Protein 2OOK (pdb70)

Organism: Shewanella frigidimarina (strain NCIMB 400) (NCBI:txid318167)

Foldseek 3Di:
DFDFAKDWAWDDDPNDIEIEMEGAEEDELVRCVPHVVCQVVQLPDDDPAYEYEYHDQHPQYYDVPHCQQQAAHAHNPRDFHAEYEAEYAPDDHPCNVRNPNNGGYVYYYYYPDPVVSVVVRPD/DDFAKDWDWDDDPHDIEIEMEGAEEAEQVRVVVHVVLQVVQAPPPPPAYAYEYEDAHPPYYDPVHCLQVAAHAHVHFYAEYEYEYDDDCVPPVVSNQVNGDYVYYYYDPDPVVSVVVRVD

B-factor: mean 38.65, std 7.27, range [22.22, 71.08]

Radius of gyration: 17.23 Å; Cα contacts (8 Å, |Δi|>4): 570; chains: 2; bounding box: 47×40×41 Å

CATH classification: 3.40.50.10600

Structure (mmCIF, N/CA/C/O backbone):
data_2OOK
#
_entry.id   2OOK
#
_cell.length_a   80.579
_cell.length_b   40.412
_cell.length_c   78.050
_cell.angle_alpha   90.000
_cell.angle_beta   92.230
_cell.angle_gamma   90.000
#
_symmetry.space_group_name_H-M   'C 1 2 1'
#
loop_
_entity.id
_entity.type
_entity.pdbx_description
1 polymer 'Hypothetical protein'
2 non-polymer 1,2-ETHANEDIOL
3 water water
#
loop_
_atom_site.group_PDB
_atom_site.id
_atom_site.type_symbol
_atom_site.label_atom_id
_atom_site.label_alt_id
_atom_site.label_comp_id
_atom_site.label_asym_id
_atom_site.label_entity_id
_atom_site.label_seq_id
_atom_site.pdbx_PDB_ins_code
_atom_site.Cartn_x
_atom_site.Cartn_y
_atom_site.Cartn_z
_atom_site.occupancy
_atom_site.B_iso_or_equiv
_atom_site.auth_seq_id
_atom_site.auth_comp_id
_atom_site.auth_asym_id
_atom_site.auth_atom_id
_atom_site.pdbx_PDB_model_num
ATOM 1 N N . ASP A 1 3 ? 24.453 19.973 40.634 1.00 55.97 2 ASP A N 1
ATOM 2 C CA . ASP A 1 3 ? 25.583 20.931 40.865 1.00 55.04 2 ASP A CA 1
ATOM 3 C C . ASP A 1 3 ? 26.174 21.378 39.536 1.00 53.38 2 ASP A C 1
ATOM 4 O O . ASP A 1 3 ? 26.214 22.571 39.244 1.00 54.98 2 ASP A O 1
ATOM 17 N N . LYS A 1 5 ? 25.063 19.928 36.624 1.00 43.87 4 LYS A N 1
ATOM 18 C CA . LYS A 1 5 ? 24.063 19.626 35.608 1.00 42.14 4 LYS A CA 1
ATOM 19 C C . LYS A 1 5 ? 23.760 20.863 34.768 1.00 38.92 4 LYS A C 1
ATOM 20 O O . LYS A 1 5 ? 23.524 21.950 35.309 1.00 37.03 4 LYS A O 1
ATOM 26 N N . LYS A 1 6 ? 23.769 20.694 33.451 1.00 39.19 5 LYS A N 1
ATOM 27 C CA . LYS A 1 6 ? 23.460 21.789 32.532 1.00 37.79 5 LYS A CA 1
ATOM 28 C C . LYS A 1 6 ? 21.988 21.792 32.151 1.00 34.72 5 LYS A C 1
ATOM 29 O O . LYS A 1 6 ? 21.365 20.742 31.999 1.00 33.02 5 LYS A O 1
ATOM 35 N N . HIS A 1 7 ? 21.450 22.987 31.948 1.00 33.56 6 HIS A N 1
ATOM 36 C CA . HIS A 1 7 ? 20.079 23.164 31.504 1.00 32.47 6 HIS A CA 1
ATOM 37 C C . HIS A 1 7 ? 20.024 24.181 30.369 1.00 33.59 6 HIS A C 1
ATOM 38 O O . HIS A 1 7 ? 20.580 25.259 30.487 1.00 30.31 6 HIS A O 1
ATOM 45 N N . GLY A 1 8 ? 19.355 23.876 29.264 1.00 31.77 7 GLY A N 1
ATOM 46 C CA . GLY A 1 8 ? 19.157 24.900 28.269 1.00 31.10 7 GLY A CA 1
ATOM 47 C C . GLY A 1 8 ? 19.104 24.332 26.874 1.00 29.78 7 GLY A C 1
ATOM 48 O O . GLY A 1 8 ? 18.699 23.177 26.665 1.00 31.37 7 GLY A O 1
ATOM 49 N N . LEU A 1 9 ? 19.449 25.155 25.900 1.00 30.59 8 LEU A N 1
ATOM 50 C CA . LEU A 1 9 ? 19.388 24.711 24.495 1.00 31.08 8 LEU A CA 1
ATOM 51 C C . LEU A 1 9 ? 20.429 25.403 23.648 1.00 32.91 8 LEU A C 1
ATOM 52 O O . LEU A 1 9 ? 20.904 26.471 24.012 1.00 33.37 8 LEU A O 1
ATOM 57 N N . SER A 1 10 ? 20.765 24.768 22.531 1.00 33.98 9 SER A N 1
ATOM 58 C CA A SER A 1 10 ? 21.671 25.370 21.553 0.50 34.17 9 SER A CA 1
ATOM 59 C CA B SER A 1 10 ? 21.705 25.317 21.546 0.50 32.75 9 SER A CA 1
ATOM 60 C C . SER A 1 10 ? 21.106 25.124 20.171 1.00 33.99 9 SER A C 1
ATOM 61 O O . SER A 1 10 ? 20.381 24.168 19.941 1.00 34.56 9 SER A O 1
ATOM 66 N N . ILE A 1 11 ? 21.385 26.052 19.268 1.00 31.27 10 ILE A N 1
ATOM 67 C CA . ILE A 1 11 ? 20.876 25.936 17.926 1.00 32.48 10 ILE A CA 1
ATOM 68 C C . ILE A 1 11 ? 22.054 26.142 17.028 1.00 33.75 10 ILE A C 1
ATOM 69 O O . ILE A 1 11 ? 22.909 26.968 17.326 1.00 29.39 10 ILE A O 1
ATOM 74 N N . GLY A 1 12 ? 22.100 25.382 15.943 1.00 33.18 11 GLY A N 1
ATOM 75 C CA . GLY A 1 12 ? 23.181 25.505 15.002 1.00 34.34 11 GLY A CA 1
ATOM 76 C C . GLY A 1 12 ? 22.877 25.067 13.582 1.00 33.34 11 GLY A C 1
ATOM 77 O O . GLY A 1 12 ? 21.738 24.739 13.221 1.00 32.35 11 GLY A O 1
ATOM 78 N N . ILE A 1 13 ? 23.917 25.095 12.777 1.00 30.17 12 ILE A N 1
ATOM 79 C CA . ILE A 1 13 ? 23.860 24.530 11.443 1.00 33.65 12 ILE A CA 1
ATOM 80 C C . ILE A 1 13 ? 24.998 23.520 11.309 1.00 33.04 12 ILE A C 1
ATOM 81 O O . ILE A 1 13 ? 26.115 23.824 11.680 1.00 31.33 12 ILE A O 1
ATOM 86 N N . ASN A 1 14 ? 24.689 22.314 10.826 1.00 33.48 13 ASN A N 1
ATOM 87 C CA . ASN A 1 14 ? 25.709 21.312 10.466 1.00 33.56 13 ASN A CA 1
ATOM 88 C C . ASN A 1 14 ? 25.558 20.920 8.997 1.00 35.18 13 ASN A C 1
ATOM 89 O O . ASN A 1 14 ? 24.449 20.884 8.441 1.00 34.62 13 ASN A O 1
ATOM 94 N N . ARG A 1 15 ? 26.684 20.629 8.374 1.00 35.21 14 ARG A N 1
ATOM 95 C CA . ARG A 1 15 ? 26.734 20.084 7.031 1.00 33.81 14 ARG A CA 1
ATOM 96 C C . ARG A 1 15 ? 27.120 18.637 7.133 1.00 36.64 14 ARG A C 1
ATOM 97 O O . ARG A 1 15 ? 28.089 18.295 7.807 1.00 33.74 14 ARG A O 1
ATOM 105 N N . ILE A 1 16 ? 26.371 17.795 6.430 1.00 39.27 15 ILE A N 1
ATOM 106 C CA . ILE A 1 16 ? 26.635 16.370 6.368 1.00 41.74 15 ILE A CA 1
ATOM 107 C C . ILE A 1 16 ? 26.471 15.955 4.904 1.00 44.03 15 ILE A C 1
ATOM 108 O O . ILE A 1 16 ? 25.462 16.250 4.261 1.00 41.57 15 ILE A O 1
ATOM 113 N N . GLU A 1 17 ? 27.495 15.303 4.375 1.00 45.03 16 GLU A N 1
ATOM 114 C CA . GLU A 1 17 ? 27.487 14.849 2.993 1.00 47.07 16 GLU A CA 1
ATOM 115 C C . GLU A 1 17 ? 26.962 15.975 2.083 1.00 45.27 16 GLU A C 1
ATOM 116 O O . GLU A 1 17 ? 25.964 15.794 1.387 1.00 45.23 16 GLU A O 1
ATOM 122 N N . SER A 1 18 ? 27.595 17.145 2.159 1.00 42.52 17 SER A N 1
ATOM 123 C CA . SER A 1 18 ? 27.281 18.314 1.312 1.00 42.39 17 SER A CA 1
ATOM 124 C C . SER A 1 18 ? 25.928 19.018 1.537 1.00 41.04 17 SER A C 1
ATOM 125 O O . SER A 1 18 ? 25.613 19.980 0.849 1.00 41.44 17 SER A O 1
ATOM 128 N N . VAL A 1 19 ? 25.150 18.572 2.516 1.00 34.98 18 VAL A N 1
ATOM 129 C CA . VAL A 1 19 ? 23.834 19.162 2.776 1.00 34.29 18 VAL A CA 1
ATOM 130 C C . VAL A 1 19 ? 23.783 19.821 4.163 1.00 32.73 18 VAL A C 1
ATOM 131 O O . VAL A 1 19 ? 24.208 19.214 5.129 1.00 33.52 18 VAL A O 1
ATOM 135 N N . PHE A 1 20 ? 23.278 21.059 4.232 1.00 31.96 19 PHE A N 1
ATOM 136 C CA . PHE A 1 20 ? 23.150 21.803 5.483 1.00 32.81 19 PHE A CA 1
ATOM 137 C C . PHE A 1 20 ? 21.813 21.530 6.162 1.00 33.29 19 PHE A C 1
ATOM 138 O O . PHE A 1 20 ? 20.742 21.491 5.514 1.00 33.61 19 PHE A O 1
ATOM 146 N N . PHE A 1 21 ? 21.870 21.334 7.478 1.00 34.91 20 PHE A N 1
ATOM 147 C CA A PHE A 1 21 ? 20.644 21.233 8.255 0.50 34.04 20 PHE A CA 1
ATOM 148 C CA B PHE A 1 21 ? 20.704 21.093 8.335 0.50 33.48 20 PHE A CA 1
ATOM 149 C C . PHE A 1 21 ? 20.785 21.985 9.554 1.00 34.91 20 PHE A C 1
ATOM 150 O O . PHE A 1 21 ? 21.893 22.231 10.033 1.00 30.05 20 PHE A O 1
ATOM 165 N N . VAL A 1 22 ? 19.637 22.429 10.062 1.00 33.70 21 VAL A N 1
ATOM 166 C CA . VAL A 1 22 ? 19.581 23.131 11.315 1.00 32.44 21 VAL A CA 1
ATOM 167 C C . VAL A 1 22 ? 19.670 22.072 12.397 1.00 30.68 21 VAL A C 1
ATOM 168 O O . VAL A 1 22 ? 19.138 20.927 12.252 1.00 32.00 21 VAL A O 1
ATOM 172 N N . THR A 1 23 ? 20.349 22.396 13.488 1.00 31.70 22 THR A N 1
ATOM 173 C CA A THR A 1 23 ? 20.431 21.463 14.619 0.50 34.28 22 THR A CA 1
ATOM 174 C CA B THR A 1 23 ? 20.458 21.470 14.603 0.50 35.75 22 THR A CA 1
ATOM 175 C C . THR A 1 23 ? 19.968 22.143 15.886 1.00 35.22 22 THR A C 1
ATOM 176 O O . THR A 1 23 ? 20.167 23.351 16.066 1.00 36.97 22 THR A O 1
ATOM 183 N N . LEU A 1 24 ? 19.318 21.362 16.756 1.00 34.46 23 LEU A N 1
ATOM 184 C CA . LEU A 1 24 ? 18.864 21.883 18.027 1.00 34.39 23 LEU A CA 1
ATOM 185 C C . LEU A 1 24 ? 19.113 20.807 19.068 1.00 34.80 23 LEU A C 1
ATOM 186 O O . LEU A 1 24 ? 18.882 19.615 18.813 1.00 37.76 23 LEU A O 1
ATOM 191 N N . LYS A 1 25 ? 19.665 21.227 20.204 1.00 37.33 24 LYS A N 1
ATOM 192 C CA . LYS A 1 25 ? 19.910 20.362 21.336 1.00 36.41 24 LYS A CA 1
ATOM 193 C C . LYS A 1 25 ? 19.299 21.016 22.561 1.00 35.78 24 LYS A C 1
ATOM 194 O O . LYS A 1 25 ? 19.584 22.161 22.861 1.00 36.48 24 LYS A O 1
ATOM 200 N N . ALA A 1 26 ? 18.455 20.272 23.252 1.00 31.93 25 ALA A N 1
ATOM 201 C CA . ALA A 1 26 ? 17.761 20.711 24.460 1.00 34.25 25 ALA A CA 1
ATOM 202 C C . ALA A 1 26 ? 18.252 19.837 25.602 1.00 34.85 25 ALA A C 1
ATOM 203 O O . ALA A 1 26 ? 18.354 18.646 25.423 1.00 34.06 25 ALA A O 1
ATOM 205 N N . ILE A 1 27 ? 18.522 20.418 26.771 1.00 32.43 26 ILE A N 1
ATOM 206 C CA A ILE A 1 27 ? 19.046 19.652 27.890 0.50 33.01 26 ILE A CA 1
ATOM 207 C CA B ILE A 1 27 ? 19.099 19.685 27.887 0.50 31.67 26 ILE A CA 1
ATOM 208 C C . ILE A 1 27 ? 18.513 20.135 29.228 1.00 31.33 26 ILE A C 1
ATOM 209 O O . ILE A 1 27 ? 18.221 21.313 29.414 1.00 34.94 26 ILE A O 1
ATOM 218 N N . GLY A 1 28 ? 18.344 19.186 30.141 1.00 34.59 27 GLY A N 1
ATOM 219 C CA . GLY A 1 28 ? 17.910 19.450 31.513 1.00 33.36 27 GLY A CA 1
ATOM 220 C C . GLY A 1 28 ? 16.434 19.704 31.739 1.00 34.11 27 GLY A C 1
ATOM 221 O O . GLY A 1 28 ? 15.573 19.215 31.014 1.00 35.84 27 GLY A O 1
ATOM 222 N N . THR A 1 29 ? 16.168 20.482 32.769 1.00 35.58 28 THR A N 1
ATOM 223 C CA . THR A 1 29 ? 14.832 20.826 33.198 1.00 35.41 28 THR A CA 1
ATOM 224 C C . THR A 1 29 ? 14.640 22.326 33.039 1.00 35.37 28 THR A C 1
ATOM 225 O O . THR A 1 29 ? 15.220 23.124 33.768 1.00 37.34 28 THR A O 1
ATOM 229 N N . LEU A 1 30 ? 13.820 22.694 32.068 1.00 35.65 29 LEU A N 1
ATOM 230 C CA . LEU A 1 30 ? 13.642 24.076 31.668 1.00 34.10 29 LEU A CA 1
ATOM 231 C C . LEU A 1 30 ? 12.575 24.824 32.479 1.00 35.95 29 LEU A C 1
ATOM 232 O O . LEU A 1 30 ? 11.480 24.322 32.713 1.00 38.05 29 LEU A O 1
ATOM 237 N N . THR A 1 31 ? 12.920 26.032 32.895 1.00 35.15 30 THR A N 1
ATOM 238 C CA . THR A 1 31 ? 12.071 26.875 33.739 1.00 34.11 30 THR A CA 1
ATOM 239 C C . THR A 1 31 ? 11.506 28.065 32.953 1.00 34.78 30 THR A C 1
ATOM 240 O O . THR A 1 31 ? 11.822 28.252 31.757 1.00 33.63 30 THR A O 1
ATOM 244 N N . HIS A 1 32 ? 10.694 28.880 33.629 1.00 32.77 31 HIS A N 1
ATOM 245 C CA . HIS A 1 32 ? 10.128 30.065 33.001 1.00 33.62 31 HIS A CA 1
ATOM 246 C C . HIS A 1 32 ? 11.199 31.086 32.722 1.00 33.15 31 HIS A C 1
ATOM 247 O O . HIS A 1 32 ? 11.196 31.722 31.674 1.00 36.46 31 HIS A O 1
ATOM 254 N N . GLU A 1 33 ? 12.101 31.257 33.680 1.00 31.54 32 GLU A N 1
ATOM 255 C CA . GLU A 1 33 ? 13.223 32.147 33.515 1.00 33.67 32 GLU A CA 1
ATOM 256 C C . GLU A 1 33 ? 14.026 31.665 32.314 1.00 30.30 32 GLU A C 1
ATOM 257 O O . GLU A 1 33 ? 14.448 32.477 31.482 1.00 30.87 32 GLU A O 1
ATOM 263 N N . ASP A 1 34 ? 14.239 30.355 32.213 1.00 32.03 33 ASP A N 1
ATOM 264 C CA . ASP A 1 34 ? 14.993 29.837 31.076 1.00 31.78 33 ASP A CA 1
ATOM 265 C C . ASP A 1 34 ? 14.358 30.226 29.743 1.00 33.69 33 ASP A C 1
ATOM 266 O O . ASP A 1 34 ? 15.048 30.482 28.765 1.00 32.02 33 ASP A O 1
ATOM 271 N N . TYR A 1 35 ? 13.034 30.202 29.680 1.00 33.99 34 TYR A N 1
ATOM 272 C CA . TYR A 1 35 ? 12.324 30.563 28.458 1.00 31.72 34 TYR A CA 1
ATOM 273 C C . TYR A 1 35 ? 12.583 32.022 28.136 1.00 32.39 34 TYR A C 1
ATOM 274 O O . TYR A 1 35 ? 12.807 32.368 26.999 1.00 32.09 34 TYR A O 1
ATOM 283 N N . LEU A 1 36 ? 12.536 32.885 29.146 1.00 32.85 35 LEU A N 1
ATOM 284 C CA . LEU A 1 36 ? 12.716 34.318 28.898 1.00 31.63 35 LEU A CA 1
ATOM 285 C C . LEU A 1 36 ? 14.106 34.649 28.391 1.00 32.58 35 LEU A C 1
ATOM 286 O O . LEU A 1 36 ? 14.251 35.487 27.509 1.00 37.31 35 LEU A O 1
ATOM 291 N N . VAL A 1 37 ? 15.103 33.996 28.974 1.00 33.07 36 VAL A N 1
ATOM 292 C CA . VAL A 1 37 ? 16.511 34.180 28.635 1.00 35.17 36 VAL A CA 1
ATOM 293 C C . VAL A 1 37 ? 16.990 33.489 27.358 1.00 35.53 36 VAL A C 1
ATOM 294 O O . VAL A 1 37 ? 17.795 34.063 26.628 1.00 39.82 36 VAL A O 1
ATOM 298 N N . ILE A 1 38 ? 16.509 32.278 27.095 1.00 34.43 37 ILE A N 1
ATOM 299 C CA . ILE A 1 38 ? 17.032 31.435 25.991 1.00 33.34 37 ILE A CA 1
ATOM 300 C C . ILE A 1 38 ? 16.285 31.586 24.658 1.00 32.47 37 ILE A C 1
ATOM 301 O O . ILE A 1 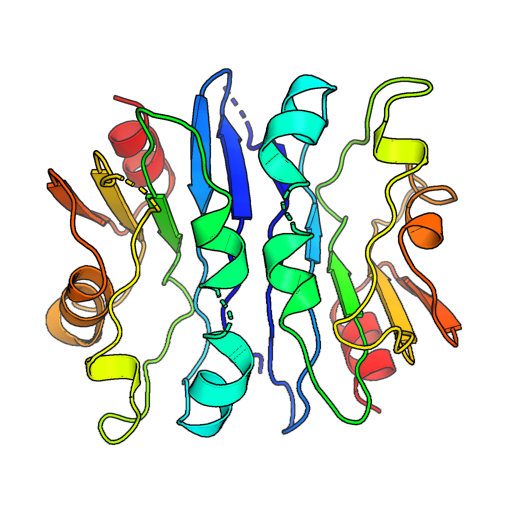38 ? 16.917 31.585 23.588 1.00 34.47 37 ILE A O 1
ATOM 306 N N . THR A 1 39 ? 14.961 31.774 24.692 1.00 30.91 38 THR A N 1
ATOM 307 C CA . THR A 1 39 ? 14.205 31.744 23.427 1.00 30.82 38 THR A CA 1
ATOM 308 C C . THR A 1 39 ? 14.427 32.926 22.488 1.00 29.54 38 THR A C 1
ATOM 309 O O . THR A 1 39 ? 14.299 32.757 21.276 1.00 32.08 38 THR A O 1
ATOM 313 N N . PRO A 1 40 ? 14.698 34.120 23.020 1.00 29.32 39 PRO A N 1
ATOM 314 C CA . PRO A 1 40 ? 15.013 35.224 22.105 1.00 30.69 39 PRO A CA 1
ATOM 315 C C . PRO A 1 40 ? 16.250 34.931 21.248 1.00 34.33 39 PRO A C 1
ATOM 316 O O . PRO A 1 40 ? 16.329 35.331 20.068 1.00 29.62 39 PRO A O 1
ATOM 328 N N . LEU A 1 42 ? 17.325 31.771 20.410 1.00 31.91 41 LEU A N 1
ATOM 329 C CA . LEU A 1 42 ? 16.933 30.798 19.421 1.00 34.49 41 LEU A CA 1
ATOM 330 C C . LEU A 1 42 ? 16.197 31.434 18.237 1.00 33.79 41 LEU A C 1
ATOM 331 O O . LEU A 1 42 ? 16.449 31.076 17.097 1.00 35.16 41 LEU A O 1
ATOM 336 N N . GLU A 1 43 ? 15.256 32.321 18.531 1.00 31.06 42 GLU A N 1
ATOM 337 C CA . GLU A 1 43 ? 14.492 33.062 17.526 1.00 36.78 42 GLU A CA 1
ATOM 338 C C . GLU A 1 43 ? 15.399 33.931 16.649 1.00 33.42 42 GLU A C 1
ATOM 339 O O . GLU A 1 43 ? 15.219 34.017 15.416 1.00 33.27 42 GLU A O 1
ATOM 345 N N . GLY A 1 44 ? 16.359 34.589 17.289 1.00 33.91 43 GLY A N 1
ATOM 346 C CA . GLY A 1 44 ? 17.300 35.467 16.594 1.00 32.87 43 GLY A CA 1
ATOM 347 C C . GLY A 1 44 ? 18.188 34.744 15.603 1.00 32.67 43 GLY A C 1
ATOM 348 O O . GLY A 1 44 ? 18.535 35.281 14.550 1.00 31.28 43 GLY A O 1
ATOM 349 N N . ALA A 1 45 ? 18.569 33.535 15.980 1.00 28.54 44 ALA A N 1
ATOM 350 C CA . ALA A 1 45 ? 19.356 32.613 15.164 1.00 31.59 44 ALA A CA 1
ATOM 351 C C . ALA A 1 45 ? 18.505 32.094 14.030 1.00 32.82 44 ALA A C 1
ATOM 352 O O . ALA A 1 45 ? 18.883 32.192 12.887 1.00 30.47 44 ALA A O 1
ATOM 354 N N . LEU A 1 46 ? 17.341 31.534 14.345 1.00 33.08 45 LEU A N 1
ATOM 355 C CA . LEU A 1 46 ? 16.565 30.848 13.304 1.00 35.85 45 LEU A CA 1
ATOM 356 C C . LEU A 1 46 ? 16.089 31.811 12.228 1.00 33.45 45 LEU A C 1
ATOM 357 O O . LEU A 1 46 ? 16.021 31.450 11.058 1.00 33.15 45 LEU A O 1
ATOM 362 N N . SER A 1 47 ? 15.850 33.058 12.601 1.00 35.83 46 SER A N 1
ATOM 363 C CA . SER A 1 47 ? 15.370 34.032 11.665 1.00 35.35 46 SER A CA 1
ATOM 364 C C . SER A 1 47 ? 16.431 34.386 10.615 1.00 34.85 46 SER A C 1
ATOM 365 O O . SER A 1 47 ? 16.126 35.084 9.648 1.00 29.61 46 SER A O 1
ATOM 368 N N . GLN A 1 48 ? 17.668 33.907 10.800 1.00 31.64 47 GLN A N 1
ATOM 369 C CA . GLN A 1 48 ? 18.747 34.224 9.863 1.00 31.08 47 GLN A CA 1
ATOM 370 C C . GLN A 1 48 ? 19.121 33.054 8.968 1.00 29.76 47 GLN A C 1
ATOM 371 O O . GLN A 1 48 ? 20.075 33.154 8.193 1.00 32.43 47 GLN A O 1
ATOM 377 N N . VAL A 1 49 ? 18.370 31.949 9.070 1.00 29.58 48 VAL A N 1
ATOM 378 C CA . VAL A 1 49 ? 18.571 30.796 8.212 1.00 32.30 48 VAL A CA 1
ATOM 379 C C . VAL A 1 49 ? 17.791 30.925 6.909 1.00 34.44 48 VAL A C 1
ATOM 380 O O . VAL A 1 49 ? 16.564 30.982 6.911 1.00 33.61 48 VAL A O 1
ATOM 384 N N . ASP A 1 50 ? 18.511 30.981 5.793 1.00 35.19 49 ASP A N 1
ATOM 385 C CA . ASP A 1 50 ? 17.903 31.204 4.506 1.00 32.62 49 ASP A CA 1
ATOM 386 C C . ASP A 1 50 ? 18.424 30.224 3.444 1.00 32.56 49 ASP A C 1
ATOM 387 O O . ASP A 1 50 ? 19.286 30.565 2.658 1.00 31.31 49 ASP A O 1
ATOM 392 N N . GLN A 1 51 ? 17.898 28.998 3.462 1.00 31.62 50 GLN A N 1
ATOM 393 C CA . GLN A 1 51 ? 18.266 27.938 2.539 1.00 34.17 50 GLN A CA 1
ATOM 394 C C . GLN A 1 51 ? 17.096 27.578 1.613 1.00 34.57 50 GLN A C 1
ATOM 395 O O . GLN A 1 51 ? 15.939 27.740 1.993 1.00 38.45 50 GLN A O 1
ATOM 401 N N . PRO A 1 52 ? 17.387 27.055 0.409 1.00 34.36 51 PRO A N 1
ATOM 402 C CA . PRO A 1 52 ? 16.347 26.663 -0.541 1.00 34.55 51 PRO A CA 1
ATOM 403 C C . PRO A 1 52 ? 15.369 25.700 0.087 1.00 37.23 51 PRO A C 1
ATOM 404 O O . PRO A 1 52 ? 14.173 25.894 0.002 1.00 38.53 51 PRO A O 1
ATOM 408 N N . LYS A 1 53 ? 15.901 24.643 0.684 1.00 36.72 52 LYS A N 1
ATOM 409 C CA . LYS A 1 53 ? 15.112 23.699 1.446 1.00 39.28 52 LYS A CA 1
ATOM 410 C C . LYS A 1 53 ? 15.943 23.411 2.659 1.00 37.17 52 LYS A C 1
ATOM 411 O O . LYS A 1 53 ? 17.187 23.374 2.571 1.00 36.02 52 LYS A O 1
ATOM 414 N N . VAL A 1 54 ? 15.291 23.272 3.807 1.00 35.82 53 VAL A N 1
ATOM 415 C CA . VAL A 1 54 ? 16.027 22.974 4.994 1.00 35.63 53 VAL A CA 1
ATOM 416 C C . VAL A 1 54 ? 15.200 22.135 5.974 1.00 35.60 53 VAL A C 1
ATOM 417 O O . VAL A 1 54 ? 13.973 22.261 6.052 1.00 34.13 53 VAL A O 1
ATOM 421 N N . SER A 1 55 ? 15.922 21.251 6.662 1.00 34.67 54 SER A N 1
ATOM 422 C CA . SER A 1 55 ? 15.415 20.342 7.636 1.00 32.94 54 SER A CA 1
ATOM 423 C C . SER A 1 55 ? 16.154 20.530 8.961 1.00 33.39 54 SER A C 1
ATOM 424 O O . SER A 1 55 ? 17.163 21.226 9.024 1.00 33.27 54 SER A O 1
ATOM 427 N N . LEU A 1 56 ? 15.609 19.929 10.020 1.00 32.38 55 LEU A N 1
ATOM 428 C CA . LEU A 1 56 ? 16.098 20.105 11.381 1.00 32.01 55 LEU A CA 1
ATOM 429 C C . LEU A 1 56 ? 16.274 18.788 12.122 1.00 31.76 55 LEU A C 1
ATOM 430 O O . LEU A 1 56 ? 15.398 17.909 12.079 1.00 33.09 55 LEU A O 1
ATOM 435 N N . PHE A 1 57 ? 17.416 18.685 12.820 1.00 30.54 56 PHE A N 1
ATOM 436 C CA . PHE A 1 57 ? 17.741 17.579 13.731 1.00 30.47 56 PHE A CA 1
ATOM 437 C C . PHE A 1 57 ? 17.605 18.075 15.160 1.00 31.64 56 PHE A C 1
ATOM 438 O O . PHE A 1 57 ? 18.316 19.001 15.586 1.00 35.73 56 PHE A O 1
ATOM 446 N N . LEU A 1 58 ? 16.676 17.484 15.922 1.00 34.09 57 LEU A N 1
ATOM 447 C CA . LEU A 1 58 ? 16.458 17.895 17.305 1.00 34.76 57 LEU A CA 1
ATOM 448 C C . LEU A 1 58 ? 16.967 16.824 18.238 1.00 34.55 57 LEU A C 1
ATOM 449 O O . LEU A 1 58 ? 16.381 15.774 18.311 1.00 30.64 57 LEU A O 1
ATOM 454 N N . ASP A 1 59 ? 18.064 17.094 18.933 1.00 35.20 58 ASP A N 1
ATOM 455 C CA . ASP A 1 59 ? 18.609 16.184 19.926 1.00 36.59 58 ASP A CA 1
ATOM 456 C C . ASP A 1 59 ? 18.021 16.489 21.316 1.00 35.26 58 ASP A C 1
ATOM 457 O O . ASP A 1 59 ? 18.442 17.423 21.981 1.00 34.16 58 ASP A O 1
ATOM 462 N N . ALA A 1 60 ? 17.041 15.697 21.737 1.00 32.66 59 ALA A N 1
ATOM 463 C CA . ALA A 1 60 ? 16.403 15.848 23.045 1.00 33.09 59 ALA A CA 1
ATOM 464 C C . ALA A 1 60 ? 16.754 14.672 23.966 1.00 33.38 59 ALA A C 1
ATOM 465 O O . ALA A 1 60 ? 16.081 14.421 25.000 1.00 35.23 59 ALA A O 1
ATOM 467 N N . THR A 1 61 ? 17.799 13.911 23.618 1.00 32.95 60 THR A N 1
ATOM 468 C CA . THR A 1 61 ? 18.208 12.810 24.491 1.00 32.87 60 THR A CA 1
ATOM 469 C C . THR A 1 61 ? 18.457 13.206 25.973 1.00 33.14 60 THR A C 1
ATOM 470 O O . THR A 1 61 ? 18.244 12.400 26.911 1.00 34.77 60 THR A O 1
ATOM 474 N N . GLU A 1 62 ? 18.917 14.435 26.175 1.00 31.66 61 GLU A N 1
ATOM 475 C CA . GLU A 1 62 ? 19.272 14.888 27.504 1.00 33.81 61 GLU A CA 1
ATOM 476 C C . GLU A 1 62 ? 18.269 15.845 28.084 1.00 33.57 61 GLU A C 1
ATOM 477 O O . GLU A 1 62 ? 18.502 16.378 29.168 1.00 32.68 61 GLU A O 1
ATOM 483 N N . LEU A 1 63 ? 17.105 15.967 27.450 1.00 33.11 62 LEU A N 1
ATOM 484 C CA . LEU A 1 63 ? 16.045 16.851 27.970 1.00 33.89 62 LEU A CA 1
ATOM 485 C C . LEU A 1 63 ? 15.143 16.150 28.973 1.00 35.51 62 LEU A C 1
ATOM 486 O O . LEU A 1 63 ? 14.575 15.096 28.703 1.00 35.74 62 LEU A O 1
ATOM 491 N N . ASP A 1 64 ? 15.010 16.747 30.149 1.00 35.67 63 ASP A N 1
ATOM 492 C CA . ASP A 1 64 ? 14.107 16.211 31.145 1.00 37.92 63 ASP A CA 1
ATOM 493 C C . ASP A 1 64 ? 12.686 16.687 30.836 1.00 36.73 63 ASP A C 1
ATOM 494 O O . ASP A 1 64 ? 11.751 15.901 30.836 1.00 36.28 63 ASP A O 1
ATOM 499 N N . GLY A 1 65 ? 12.527 17.972 30.557 1.00 34.07 64 GLY A N 1
ATOM 500 C CA . GLY A 1 65 ? 11.213 18.522 30.295 1.00 34.77 64 GLY A CA 1
ATOM 501 C C . GLY A 1 65 ? 11.093 19.939 30.794 1.00 36.45 64 GLY A C 1
ATOM 502 O O . GLY A 1 65 ? 12.088 20.660 30.877 1.00 38.26 64 GLY A O 1
ATOM 503 N N . TRP A 1 66 ? 9.869 20.325 31.128 1.00 38.03 65 TRP A N 1
ATOM 504 C CA . TRP A 1 66 ? 9.581 21.666 31.589 1.00 40.67 65 TRP A CA 1
ATOM 505 C C . TRP A 1 66 ? 8.340 21.645 32.489 1.00 44.09 65 TRP A C 1
ATOM 506 O O . TRP A 1 66 ? 7.676 20.612 32.643 1.00 40.90 65 TRP A O 1
ATOM 517 N N . ASP A 1 67 ? 8.053 22.774 33.123 1.00 48.77 66 ASP A N 1
ATOM 518 C CA . ASP A 1 67 ? 7.005 22.823 34.138 1.00 50.42 66 ASP A CA 1
ATOM 519 C C . ASP A 1 67 ? 5.614 22.738 33.498 1.00 50.12 66 ASP A C 1
ATOM 520 O O . ASP A 1 67 ? 5.452 23.045 32.314 1.00 50.53 66 ASP A O 1
ATOM 525 N N . LEU A 1 68 ? 4.626 22.295 34.272 1.00 48.25 67 LEU A N 1
ATOM 526 C CA . LEU A 1 68 ? 3.248 22.167 33.783 1.00 48.53 67 LEU A CA 1
ATOM 527 C C . LEU A 1 68 ? 2.778 23.509 33.224 1.00 48.33 67 LEU A C 1
ATOM 528 O O . LEU A 1 68 ? 2.940 24.556 33.860 1.00 46.66 67 LEU A O 1
ATOM 533 N N . ARG A 1 69 ? 2.247 23.463 32.003 1.00 46.39 68 ARG A N 1
ATOM 534 C CA . ARG A 1 69 ? 1.746 24.646 31.301 1.00 46.04 68 ARG A CA 1
ATOM 535 C C . ARG A 1 69 ? 2.748 25.814 31.236 1.00 44.16 68 ARG A C 1
ATOM 536 O O . ARG A 1 69 ? 2.348 26.971 31.155 1.00 45.88 68 ARG A O 1
ATOM 539 N N . ALA A 1 70 ? 4.043 25.508 31.248 1.00 43.35 69 ALA A N 1
ATOM 540 C CA . ALA A 1 70 ? 5.081 26.528 31.054 1.00 40.64 69 ALA A CA 1
ATOM 541 C C . ALA A 1 70 ? 4.995 27.098 29.629 1.00 40.58 69 ALA A C 1
ATOM 542 O O . ALA A 1 70 ? 4.415 26.455 28.746 1.00 38.95 69 ALA A O 1
ATOM 544 N N . ALA A 1 71 ? 5.598 28.275 29.406 1.00 37.64 70 ALA A N 1
ATOM 545 C CA . ALA A 1 71 ? 5.624 28.941 28.087 1.00 36.71 70 ALA A CA 1
ATOM 546 C C . ALA A 1 71 ? 6.199 28.047 26.981 1.00 37.39 70 ALA A C 1
ATOM 547 O O . ALA A 1 71 ? 5.937 28.253 25.790 1.00 35.85 70 ALA A O 1
ATOM 549 N N . TRP A 1 72 ? 7.009 27.074 27.390 1.00 37.02 71 TRP A N 1
ATOM 550 C CA . TRP A 1 72 ? 7.610 26.117 26.475 1.00 35.67 71 TRP A CA 1
ATOM 551 C C . TRP A 1 72 ? 6.576 25.341 25.663 1.00 37.11 71 TRP A C 1
ATOM 552 O O . TRP A 1 72 ? 6.840 25.003 24.514 1.00 35.67 71 TRP A O 1
ATOM 563 N N . ASP A 1 73 ? 5.402 25.072 26.245 1.00 37.42 72 ASP A N 1
ATOM 564 C CA . ASP A 1 73 ? 4.342 24.377 25.514 1.00 38.48 72 ASP A CA 1
ATOM 565 C C . ASP A 1 73 ? 4.007 25.075 24.203 1.00 38.12 72 ASP A C 1
ATOM 566 O O . ASP A 1 73 ? 3.795 24.406 23.194 1.00 36.73 72 ASP A O 1
ATOM 571 N N . ASP A 1 74 ? 4.000 26.412 24.215 1.00 37.26 73 ASP A N 1
ATOM 572 C CA . ASP A 1 74 ? 3.534 27.216 23.075 1.00 36.86 73 ASP A CA 1
ATOM 573 C C . ASP A 1 74 ? 4.640 27.857 22.240 1.00 36.68 73 ASP A C 1
ATOM 574 O O . ASP A 1 74 ? 4.377 28.715 21.391 1.00 36.24 73 ASP A O 1
ATOM 579 N N . LEU A 1 75 ? 5.883 27.457 22.462 1.00 36.55 74 LEU A N 1
ATOM 580 C CA . LEU A 1 75 ? 6.986 28.028 21.691 1.00 36.41 74 LEU A CA 1
ATOM 581 C C . LEU A 1 75 ? 6.799 27.714 20.220 1.00 37.21 74 LEU A C 1
ATOM 582 O O . LEU A 1 75 ? 6.390 26.615 19.889 1.00 37.29 74 LEU A O 1
ATOM 587 N N . LYS A 1 76 ? 7.070 28.696 19.350 1.00 37.70 75 LYS A N 1
ATOM 588 C CA . LYS A 1 76 ? 7.087 28.452 17.904 1.00 40.40 75 LYS A CA 1
ATOM 589 C C . LYS A 1 76 ? 8.397 28.910 17.303 1.00 41.61 75 LYS A C 1
ATOM 590 O O . LYS A 1 76 ? 8.755 30.089 17.393 1.00 45.52 75 LYS A O 1
ATOM 596 N N . LEU A 1 77 ? 9.099 27.985 16.660 1.00 42.35 76 LEU A N 1
ATOM 597 C CA . LEU A 1 77 ? 10.359 28.284 16.027 1.00 43.67 76 LEU A CA 1
ATOM 598 C C . LEU A 1 77 ? 10.217 28.182 14.510 1.00 44.33 76 LEU A C 1
ATOM 599 O 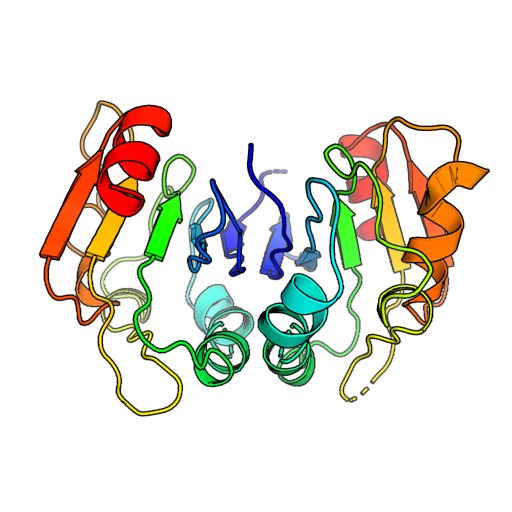O . LEU A 1 77 ? 10.216 27.085 13.967 1.00 47.17 76 LEU A O 1
ATOM 604 N N . GLY A 1 78 ? 10.166 29.319 13.833 1.00 43.40 77 GLY A N 1
ATOM 605 C CA . GLY A 1 78 ? 10.009 29.353 12.385 1.00 45.47 77 GLY A CA 1
ATOM 606 C C . GLY A 1 78 ? 11.174 29.988 11.648 1.00 45.89 77 GLY A C 1
ATOM 607 O O . GLY A 1 78 ? 12.018 30.672 12.251 1.00 43.72 77 GLY A O 1
ATOM 608 N N . LEU A 1 79 ? 11.172 29.802 10.324 1.00 45.36 78 LEU A N 1
ATOM 609 C CA . LEU A 1 79 ? 12.287 30.151 9.433 1.00 44.71 78 LEU A CA 1
ATOM 610 C C . LEU A 1 79 ? 12.291 31.564 8.815 1.00 46.28 78 LEU A C 1
ATOM 611 O O . LEU A 1 79 ? 11.248 32.186 8.711 1.00 43.62 78 LEU A O 1
ATOM 616 N N . LYS A 1 80 ? 13.481 32.001 8.363 1.00 45.62 79 LYS A N 1
ATOM 617 C CA . LYS A 1 80 ? 13.704 33.382 7.840 1.00 49.14 79 LYS A CA 1
ATOM 618 C C . LYS A 1 80 ? 12.663 34.011 6.921 1.00 49.57 79 LYS A C 1
ATOM 619 O O . LYS A 1 80 ? 12.506 35.227 6.963 1.00 53.28 79 LYS A O 1
ATOM 621 N N . HIS A 1 81 ? 12.002 33.239 6.063 1.00 50.70 80 HIS A N 1
ATOM 622 C CA . HIS A 1 81 ? 11.022 33.833 5.108 1.00 51.23 80 HIS A CA 1
ATOM 623 C C . HIS A 1 81 ? 9.678 33.112 5.150 1.00 50.83 80 HIS A C 1
ATOM 624 O O . HIS A 1 81 ? 8.988 32.989 4.131 1.00 47.78 80 HIS A O 1
ATOM 631 N N . LYS A 1 82 ? 9.323 32.634 6.344 1.00 52.40 81 LYS A N 1
ATOM 632 C CA . LYS A 1 82 ? 8.113 31.813 6.568 1.00 52.42 81 LYS A CA 1
ATOM 633 C C . LYS A 1 82 ? 8.187 30.406 5.932 1.00 52.09 81 LYS A C 1
ATOM 634 O O . LYS A 1 82 ? 7.193 29.668 5.911 1.00 51.00 81 LYS A O 1
ATOM 637 N N . SER A 1 83 ? 9.368 30.029 5.438 1.00 51.26 82 SER A N 1
ATOM 638 C CA . SER A 1 83 ? 9.583 28.680 4.950 1.00 49.28 82 SER A CA 1
ATOM 639 C C . SER A 1 83 ? 9.236 27.696 6.063 1.00 48.11 82 SER A C 1
ATOM 640 O O . SER A 1 83 ? 9.235 28.055 7.257 1.00 48.12 82 SER A O 1
ATOM 643 N N . GLU A 1 84 ? 8.897 26.468 5.661 1.00 45.69 83 GLU A N 1
ATOM 644 C CA A GLU A 1 84 ? 8.626 25.411 6.606 0.50 42.12 83 GLU A CA 1
ATOM 645 C CA B GLU A 1 84 ? 8.614 25.377 6.587 0.50 42.93 83 GLU A CA 1
ATOM 646 C C . GLU A 1 84 ? 9.817 24.462 6.519 1.00 40.68 83 GLU A C 1
ATOM 647 O O . GLU A 1 84 ? 10.524 24.437 5.505 1.00 41.92 83 GLU A O 1
ATOM 658 N N . PHE A 1 85 ? 10.070 23.715 7.575 1.00 37.86 84 PHE A N 1
ATOM 659 C CA . PHE A 1 85 ? 11.109 22.695 7.490 1.00 35.06 84 PHE A CA 1
ATOM 660 C C . PHE A 1 85 ? 10.564 21.555 6.638 1.00 37.10 84 PHE A C 1
ATOM 661 O O . PHE A 1 85 ? 9.385 21.225 6.728 1.00 37.27 84 PHE A O 1
ATOM 669 N N . GLU A 1 86 ? 11.391 20.975 5.780 1.00 34.62 85 GLU A N 1
ATOM 670 C CA A GLU A 1 86 ? 10.981 19.836 4.980 0.50 35.53 85 GLU A CA 1
ATOM 671 C CA B GLU A 1 86 ? 10.954 19.838 4.997 0.50 35.21 85 GLU A CA 1
ATOM 672 C C . GLU A 1 86 ? 10.717 18.675 5.932 1.00 34.25 85 GLU A C 1
ATOM 673 O O . GLU A 1 86 ? 9.608 18.090 5.941 1.00 32.00 85 GLU A O 1
ATOM 684 N N . ARG A 1 87 ? 11.739 18.371 6.728 1.00 32.05 86 ARG A N 1
ATOM 685 C CA . ARG A 1 87 ? 11.730 17.281 7.718 1.00 30.08 86 ARG A CA 1
ATOM 686 C C . ARG A 1 87 ? 12.256 17.731 9.065 1.00 32.09 86 ARG A C 1
ATOM 687 O O . ARG A 1 87 ? 13.170 18.564 9.163 1.00 30.55 86 ARG A O 1
ATOM 695 N N . VAL A 1 88 ? 11.691 17.153 10.117 1.00 30.66 87 VAL A N 1
ATOM 696 C CA . VAL A 1 88 ? 12.207 17.377 11.461 1.00 28.74 87 VAL A CA 1
ATOM 697 C C . VAL A 1 88 ? 12.361 16.032 12.086 1.00 32.58 87 VAL A C 1
ATOM 698 O O . VAL A 1 88 ? 11.383 15.283 12.118 1.00 33.81 87 VAL A O 1
ATOM 702 N N . ALA A 1 89 ? 13.606 15.672 12.455 1.00 34.28 88 ALA A N 1
ATOM 703 C CA . ALA A 1 89 ? 13.908 14.401 13.111 1.00 37.13 88 ALA A CA 1
ATOM 704 C C . ALA A 1 89 ? 14.104 14.706 14.598 1.00 35.16 88 ALA A C 1
ATOM 705 O O . ALA A 1 89 ? 14.980 15.497 14.972 1.00 35.85 88 ALA A O 1
ATOM 707 N N . ILE A 1 90 ? 13.281 14.067 15.435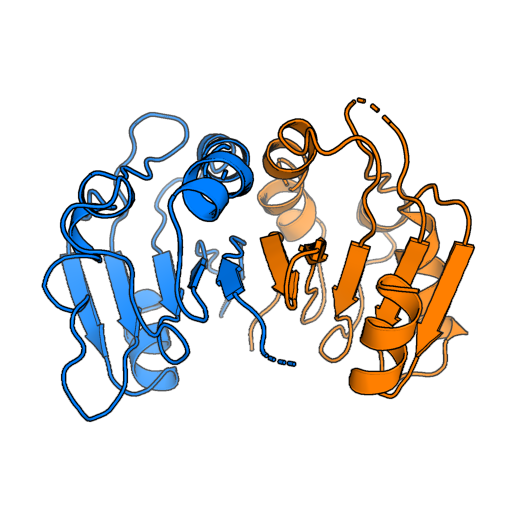 1.00 34.86 89 ILE A N 1
ATOM 708 C CA . ILE A 1 90 ? 13.288 14.285 16.877 1.00 34.05 89 ILE A CA 1
ATOM 709 C C . ILE A 1 90 ? 13.868 13.085 17.554 1.00 37.12 89 ILE A C 1
ATOM 710 O O . ILE A 1 90 ? 13.301 12.014 17.504 1.00 35.61 89 ILE A O 1
ATOM 715 N N . LEU A 1 91 ? 15.053 13.251 18.136 1.00 36.90 90 LEU A N 1
ATOM 716 C CA . LEU A 1 91 ? 15.733 12.113 18.762 1.00 36.08 90 LEU A CA 1
ATOM 717 C C 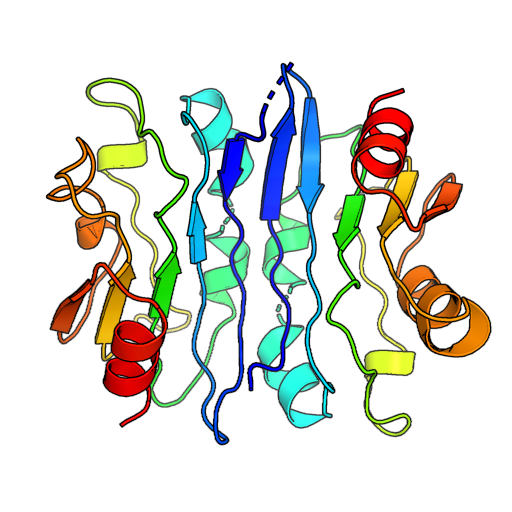. LEU A 1 91 ? 15.518 12.085 20.271 1.00 34.65 90 LEU A C 1
ATOM 718 O O . LEU A 1 91 ? 15.898 13.011 20.982 1.00 30.69 90 LEU A O 1
ATOM 723 N N . GLY A 1 92 ? 14.958 10.961 20.743 1.00 31.43 91 GLY A N 1
ATOM 724 C CA . GLY A 1 92 ? 14.726 10.732 22.159 1.00 33.63 91 GLY A CA 1
ATOM 725 C C . GLY A 1 92 ? 15.499 9.512 22.623 1.00 33.54 91 GLY A C 1
ATOM 726 O O . GLY A 1 92 ? 16.567 9.225 22.103 1.00 36.45 91 GLY A O 1
ATOM 727 N N . ASN A 1 93 ? 14.947 8.838 23.624 1.00 33.88 92 ASN A N 1
ATOM 728 C CA . ASN A 1 93 ? 15.525 7.686 24.296 1.00 35.01 92 ASN A CA 1
ATOM 729 C C . ASN A 1 93 ? 14.545 6.556 24.180 1.00 34.32 92 ASN A C 1
ATOM 730 O O . ASN A 1 93 ? 13.493 6.755 23.594 1.00 33.92 92 ASN A O 1
ATOM 735 N N . LYS A 1 94 ? 14.889 5.378 24.713 1.00 34.18 93 LYS A N 1
ATOM 736 C CA . LYS A 1 94 ? 14.067 4.184 24.596 1.00 34.97 93 LYS A CA 1
ATOM 737 C C . LYS A 1 94 ? 12.669 4.354 25.184 1.00 36.04 93 LYS A C 1
ATOM 738 O O . LYS A 1 94 ? 11.684 3.849 24.625 1.00 35.17 93 LYS A O 1
ATOM 741 N N . ASP A 1 95 ? 12.620 5.028 26.333 1.00 36.65 94 ASP A N 1
ATOM 742 C CA . ASP A 1 95 ? 11.400 5.236 27.092 1.00 34.56 94 ASP A CA 1
ATOM 743 C C . ASP A 1 95 ? 10.784 6.582 26.753 1.00 32.66 94 ASP A C 1
ATOM 744 O O . ASP A 1 95 ? 11.481 7.582 26.497 1.00 33.22 94 ASP A O 1
ATOM 749 N N . TRP A 1 96 ? 9.463 6.599 26.741 1.00 30.05 95 TRP A N 1
ATOM 750 C CA . TRP A 1 96 ? 8.702 7.835 26.479 1.00 29.66 95 TRP A CA 1
ATOM 751 C C . TRP A 1 96 ? 9.013 8.847 27.566 1.00 30.93 95 TRP A C 1
ATOM 752 O O . TRP A 1 96 ? 9.162 8.465 28.749 1.00 29.08 95 TRP A O 1
ATOM 763 N N . GLN A 1 97 ? 9.084 10.117 27.170 1.00 32.27 96 GLN A N 1
ATOM 764 C CA . GLN A 1 97 ? 9.315 11.243 28.079 1.00 35.67 96 GLN A CA 1
ATOM 765 C C . GLN A 1 97 ? 8.221 12.298 27.940 1.00 34.49 96 GLN A C 1
ATOM 766 O O . GLN A 1 97 ? 7.592 12.400 26.905 1.00 35.53 96 GLN A O 1
ATOM 772 N N . GLU A 1 98 ? 8.001 13.077 28.999 1.00 35.42 97 GLU A N 1
ATOM 773 C CA . GLU A 1 98 ? 6.832 13.962 29.085 1.00 36.52 97 GLU A CA 1
ATOM 774 C C . GLU A 1 98 ? 6.665 14.931 27.923 1.00 37.27 97 GLU A C 1
ATOM 775 O O . GLU A 1 98 ? 5.557 15.379 27.634 1.00 37.30 97 GLU A O 1
ATOM 781 N N . TRP A 1 99 ? 7.759 15.234 27.249 1.00 35.00 98 TRP A N 1
ATOM 782 C CA . TRP A 1 99 ? 7.761 16.204 26.156 1.00 36.24 98 TRP A CA 1
ATOM 783 C C . TRP A 1 99 ? 7.493 15.578 24.777 1.00 35.17 98 TRP A C 1
ATOM 784 O O . TRP A 1 99 ? 7.362 16.297 23.793 1.00 34.14 98 TRP A O 1
ATOM 795 N N . ALA A 1 100 ? 7.415 14.248 24.718 1.00 35.13 99 ALA A N 1
ATOM 796 C CA . ALA A 1 100 ? 7.334 13.533 23.434 1.00 34.48 99 ALA A CA 1
ATOM 797 C C . ALA A 1 100 ? 6.242 14.029 22.465 1.00 33.27 99 ALA A C 1
ATOM 798 O O . ALA A 1 100 ? 6.510 14.240 21.275 1.00 33.86 99 ALA A O 1
ATOM 800 N N . ALA A 1 101 ? 5.026 14.195 22.979 1.00 35.28 100 ALA A N 1
ATOM 801 C CA . ALA A 1 101 ? 3.873 14.604 22.174 1.00 34.27 100 ALA A CA 1
ATOM 802 C C . ALA A 1 101 ? 3.693 16.121 22.147 1.00 36.47 100 ALA A C 1
ATOM 803 O O . ALA A 1 101 ? 2.711 16.619 21.578 1.00 35.19 100 ALA A O 1
ATOM 805 N N . LYS A 1 102 ? 4.623 16.850 22.769 1.00 36.09 101 LYS A N 1
ATOM 806 C CA . LYS A 1 102 ? 4.531 18.301 22.850 1.00 35.33 101 LYS A CA 1
ATOM 807 C C . LYS A 1 102 ? 5.595 19.033 22.061 1.00 36.92 101 LYS A C 1
ATOM 808 O O . LYS A 1 102 ? 5.301 20.032 21.424 1.00 35.47 101 LYS A O 1
ATOM 814 N N . ILE A 1 103 ? 6.822 18.512 22.035 1.00 37.88 102 ILE A N 1
ATOM 815 C CA . ILE A 1 103 ? 7.941 19.267 21.464 1.00 37.22 102 ILE A CA 1
ATOM 816 C C . ILE A 1 103 ? 7.845 19.452 19.938 1.00 38.07 102 ILE A C 1
ATOM 817 O O . ILE A 1 103 ? 8.401 20.388 19.393 1.00 39.59 102 ILE A O 1
ATOM 822 N N . GLY A 1 104 ? 7.109 18.563 19.270 1.00 39.90 103 GLY A N 1
ATOM 823 C CA . GLY A 1 104 ? 6.889 18.671 17.821 1.00 42.62 103 GLY A CA 1
ATOM 824 C C . GLY A 1 104 ? 6.168 19.960 17.416 1.00 41.35 103 GLY A C 1
ATOM 825 O O . GLY A 1 104 ? 6.450 20.536 16.357 1.00 41.31 103 GLY A O 1
ATOM 826 N N . SER A 1 105 ? 5.310 20.467 18.302 1.00 40.73 104 SER A N 1
ATOM 827 C CA . SER A 1 105 ? 4.526 21.669 18.015 1.00 39.27 104 SER A CA 1
ATOM 828 C C . SER A 1 105 ? 5.345 22.956 17.948 1.00 39.06 104 SER A C 1
ATOM 829 O O . SER A 1 105 ? 4.813 24.013 17.567 1.00 37.33 104 SER A O 1
ATOM 832 N N . TRP A 1 106 ? 6.626 22.889 18.306 1.00 35.55 105 TRP A N 1
ATOM 833 C CA . TRP A 1 106 ? 7.492 24.044 18.086 1.00 37.47 105 TRP A CA 1
ATOM 834 C C . TRP A 1 106 ? 7.748 24.303 16.596 1.00 37.77 105 TRP A C 1
ATOM 835 O O . TRP A 1 106 ? 8.170 25.392 16.231 1.00 39.21 105 TRP A O 1
ATOM 846 N N . PHE A 1 107 ? 7.454 23.317 15.749 1.00 37.92 106 PHE A N 1
ATOM 847 C CA . PHE A 1 107 ? 7.815 23.364 14.331 1.00 40.42 106 PHE A CA 1
ATOM 848 C C . PHE A 1 107 ? 6.680 23.210 13.350 1.00 38.91 106 PHE A C 1
ATOM 849 O O . PHE A 1 107 ? 5.712 22.502 13.621 1.00 41.52 106 PHE A O 1
ATOM 857 N N . ILE A 1 108 ? 6.833 23.867 12.196 1.00 40.74 107 ILE A N 1
ATOM 858 C CA . ILE A 1 108 ? 5.966 23.625 11.042 1.00 39.80 107 ILE A CA 1
ATOM 859 C C . ILE A 1 108 ? 6.841 22.828 10.097 1.00 36.80 107 ILE A C 1
ATOM 860 O O . ILE A 1 108 ? 7.875 23.318 9.647 1.00 36.23 107 ILE A O 1
ATOM 865 N N . ALA A 1 109 ? 6.431 21.600 9.806 1.00 33.40 108 ALA A N 1
ATOM 866 C CA . ALA A 1 109 ? 7.308 20.685 9.058 1.00 34.92 108 ALA A CA 1
ATOM 867 C C . ALA A 1 109 ? 6.493 19.888 8.087 1.00 31.63 108 ALA A C 1
ATOM 868 O O . ALA A 1 109 ? 5.354 19.566 8.373 1.00 32.71 108 ALA A O 1
ATOM 870 N N . GLY A 1 110 ? 7.067 19.580 6.930 1.00 30.74 109 GLY A N 1
ATOM 871 C CA . GLY A 1 110 ? 6.451 18.648 5.991 1.00 28.39 109 GLY A CA 1
ATOM 872 C C . GLY A 1 110 ?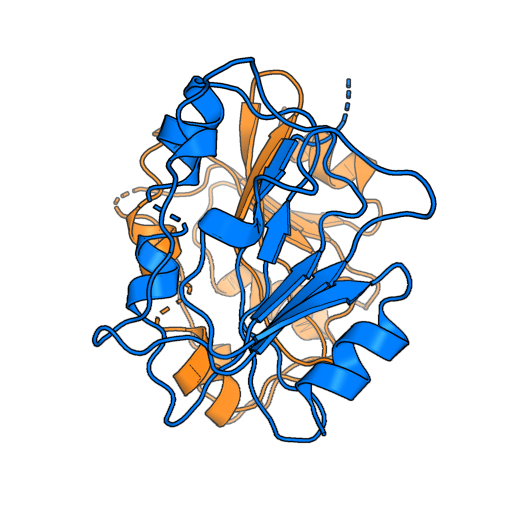 6.220 17.286 6.642 1.00 30.05 109 GLY A C 1
ATOM 873 O O . GLY A 1 110 ? 5.174 16.678 6.461 1.00 29.00 109 GLY A O 1
ATOM 874 N N . GLU A 1 111 ? 7.213 16.790 7.364 1.00 30.94 110 GLU A N 1
ATOM 875 C CA . GLU A 1 111 ? 7.103 15.554 8.126 1.00 31.44 110 GLU A CA 1
ATOM 876 C C . GLU A 1 111 ? 7.951 15.631 9.377 1.00 30.62 110 GLU A C 1
ATOM 877 O O . GLU A 1 111 ? 9.060 16.186 9.352 1.00 28.86 110 GLU A O 1
ATOM 883 N N . ILE A 1 112 ? 7.456 15.022 10.468 1.00 30.38 111 ILE A N 1
ATOM 884 C CA . ILE A 1 112 ? 8.191 14.941 11.711 1.00 29.71 111 ILE A CA 1
ATOM 885 C C . ILE A 1 112 ? 8.298 13.456 11.985 1.00 30.55 111 ILE A C 1
ATOM 886 O O . ILE A 1 112 ? 7.324 12.710 11.813 1.00 31.26 111 ILE A O 1
ATOM 891 N N . LYS A 1 113 ? 9.501 12.997 12.314 1.00 31.04 112 LYS A N 1
ATOM 892 C CA . LYS A 1 113 ? 9.721 11.584 12.586 1.00 31.04 112 LYS A CA 1
ATOM 893 C C . LYS A 1 113 ? 10.526 11.512 13.862 1.00 32.36 112 LYS A C 1
ATOM 894 O O . LYS A 1 113 ? 11.400 12.336 14.101 1.00 29.70 112 LYS A O 1
ATOM 900 N N . TYR A 1 114 ? 10.249 10.498 14.663 1.00 28.99 113 TYR A N 1
ATOM 901 C CA . TYR A 1 114 ? 10.854 10.359 15.995 1.00 32.35 113 TYR A CA 1
ATOM 902 C C . TYR A 1 114 ? 11.823 9.204 15.993 1.00 33.77 113 TYR A C 1
ATOM 903 O O . TYR A 1 114 ? 11.540 8.194 15.378 1.00 30.24 113 TYR A O 1
ATOM 912 N N . PHE A 1 115 ? 12.947 9.355 16.698 1.00 34.26 114 PHE A N 1
ATOM 913 C CA . PHE A 1 115 ? 14.004 8.367 16.703 1.00 35.22 114 PHE A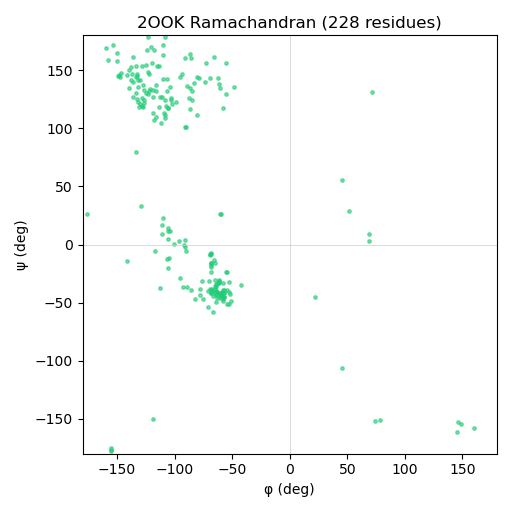 CA 1
ATOM 914 C C . PHE A 1 115 ? 14.566 8.084 18.107 1.00 38.07 114 PHE A C 1
ATOM 915 O O . PHE A 1 115 ? 14.364 8.848 19.061 1.00 36.09 114 PHE A O 1
ATOM 923 N N . GLU A 1 116 ? 15.242 6.948 18.214 1.00 38.24 115 GLU A N 1
ATOM 924 C CA . GLU A 1 116 ? 16.002 6.592 19.429 1.00 39.70 115 GLU A CA 1
ATOM 925 C C . GLU A 1 116 ? 17.509 6.456 19.131 1.00 41.57 115 GLU A C 1
ATOM 926 O O . GLU A 1 116 ? 18.305 6.264 20.066 1.00 36.57 115 GLU A O 1
ATOM 932 N N . ASP A 1 117 ? 17.883 6.553 17.844 1.00 40.90 116 ASP A N 1
ATOM 933 C CA . ASP A 1 117 ? 19.260 6.408 17.386 1.00 41.76 116 ASP A CA 1
ATOM 934 C C . ASP A 1 117 ? 19.637 7.542 16.436 1.00 40.52 116 ASP A C 1
ATOM 935 O O . ASP A 1 117 ? 19.015 7.712 15.393 1.00 39.22 116 ASP A O 1
ATOM 940 N N . GLU A 1 118 ? 20.686 8.281 16.779 1.00 38.61 117 GLU A N 1
ATOM 941 C CA . GLU A 1 118 ? 21.149 9.400 15.964 1.00 38.55 117 GLU A CA 1
ATOM 942 C C . GLU A 1 118 ? 21.506 9.040 14.515 1.00 33.51 117 GLU A C 1
ATOM 943 O O . GLU A 1 118 ? 21.130 9.757 13.597 1.00 35.00 117 GLU A O 1
ATOM 949 N N . ASP A 1 119 ? 22.178 7.923 14.283 1.00 34.73 118 ASP A N 1
ATOM 950 C CA . ASP A 1 119 ? 22.536 7.557 12.911 1.00 34.42 118 ASP A CA 1
ATOM 951 C C . ASP A 1 119 ? 21.290 7.476 12.030 1.00 36.46 118 ASP A C 1
ATOM 952 O O . ASP A 1 119 ? 21.267 7.982 10.893 1.00 35.08 118 ASP A O 1
ATOM 954 N N . ASP A 1 120 ? 20.248 6.836 12.555 1.00 37.28 119 ASP A N 1
ATOM 955 C CA . ASP A 1 120 ? 19.028 6.658 11.789 1.00 38.18 119 ASP A CA 1
ATOM 956 C C . ASP A 1 120 ? 18.400 8.006 11.505 1.00 36.66 119 ASP A C 1
ATOM 957 O O . ASP A 1 120 ? 17.942 8.229 10.392 1.00 34.71 119 ASP A O 1
ATOM 962 N N . ALA A 1 121 ? 18.377 8.878 12.516 1.00 35.89 120 ALA A N 1
ATOM 963 C CA . ALA A 1 121 ? 17.801 10.235 12.404 1.00 35.98 120 ALA A CA 1
ATOM 964 C C . ALA A 1 121 ? 18.478 11.034 11.296 1.00 37.49 120 ALA A C 1
ATOM 965 O O . ALA A 1 121 ? 17.812 11.645 10.451 1.00 35.18 120 ALA A O 1
ATOM 967 N N . LEU A 1 122 ? 19.805 10.999 11.286 1.00 37.64 121 LEU A N 1
ATOM 968 C CA . LEU A 1 122 ? 20.593 11.711 10.286 1.00 36.29 121 LEU A CA 1
ATOM 969 C C . LEU A 1 122 ? 20.476 11.129 8.878 1.00 36.82 121 LEU A C 1
ATOM 970 O O . LEU A 1 122 ? 20.454 11.877 7.903 1.00 40.88 121 LEU A O 1
ATOM 975 N N . LYS A 1 123 ? 20.428 9.807 8.773 1.00 38.62 122 LYS A N 1
ATOM 976 C CA . LYS A 1 123 ? 20.232 9.172 7.488 1.00 38.71 122 LYS A CA 1
ATOM 977 C C . LYS A 1 123 ? 18.873 9.596 6.888 1.00 38.06 122 LYS A C 1
ATOM 978 O O . LYS A 1 123 ? 18.784 9.932 5.702 1.00 38.50 122 LYS A O 1
ATOM 984 N N . TRP A 1 124 ? 17.827 9.605 7.713 1.00 37.73 123 TRP A N 1
ATOM 985 C CA . TRP A 1 124 ? 16.482 9.984 7.254 1.00 38.15 123 TRP A CA 1
ATOM 986 C C . TRP A 1 124 ? 16.447 11.420 6.789 1.00 38.74 123 TRP A C 1
ATOM 987 O O . TRP A 1 124 ? 15.812 11.729 5.787 1.00 39.11 123 TRP A O 1
ATOM 998 N N . LEU A 1 125 ? 17.124 12.299 7.515 1.00 38.84 124 LEU A N 1
ATOM 999 C CA . LEU A 1 125 ? 17.186 13.703 7.127 1.00 38.74 124 LEU A CA 1
ATOM 1000 C C . LEU A 1 125 ? 17.965 13.910 5.835 1.00 42.18 124 LEU A C 1
ATOM 1001 O O . LEU A 1 125 ? 17.584 14.737 5.002 1.00 44.41 124 LEU A O 1
ATOM 1006 N N . ARG A 1 126 ? 19.059 13.169 5.683 1.00 41.30 125 ARG A N 1
ATOM 1007 C CA . ARG A 1 126 ? 19.976 13.388 4.580 1.00 40.03 125 ARG A CA 1
ATOM 1008 C C . ARG A 1 126 ? 19.493 12.818 3.253 1.00 41.68 125 ARG A C 1
ATOM 1009 O O . ARG A 1 126 ? 19.614 13.467 2.214 1.00 43.65 125 ARG A O 1
ATOM 1017 N N . TYR A 1 127 ? 18.963 11.608 3.282 1.00 39.13 126 TYR A N 1
ATOM 1018 C CA . TYR A 1 127 ? 18.505 10.971 2.056 1.00 42.25 126 TYR A CA 1
ATOM 1019 C C . TYR A 1 127 ? 16.995 10.772 2.117 1.00 45.26 126 TYR A C 1
ATOM 1020 O O . TYR A 1 127 ? 16.304 11.775 1.957 1.00 47.35 126 TYR A O 1
ATOM 1038 N N . LYS B 1 5 ? 30.154 12.488 8.570 1.00 38.86 4 LYS B N 1
ATOM 1039 C CA . LYS B 1 5 ? 30.874 13.391 9.414 1.00 38.53 4 LYS B CA 1
ATOM 1040 C C . LYS B 1 5 ? 30.165 14.742 9.377 1.00 37.12 4 LYS B C 1
ATOM 1041 O O . LYS B 1 5 ? 29.784 15.216 8.309 1.00 33.87 4 LYS B O 1
ATOM 1047 N N . LYS B 1 6 ? 30.007 15.349 10.552 1.00 37.72 5 LYS B N 1
ATOM 1048 C CA A LYS B 1 6 ? 29.338 16.647 10.684 0.50 37.33 5 LYS B CA 1
ATOM 1049 C CA B LYS B 1 6 ? 29.342 16.649 10.700 0.50 37.21 5 LYS B CA 1
ATOM 1050 C C . LYS B 1 6 ? 30.362 17.772 10.675 1.00 35.62 5 LYS B C 1
ATOM 1051 O O . LYS B 1 6 ? 31.459 17.635 11.216 1.00 34.94 5 LYS B O 1
ATOM 1062 N N . HIS B 1 7 ? 30.005 18.881 10.039 1.00 33.79 6 HIS B N 1
ATOM 1063 C CA . HIS B 1 7 ? 30.850 20.053 10.008 1.00 34.68 6 HIS B CA 1
ATOM 1064 C C . HIS B 1 7 ? 29.943 21.221 10.359 1.00 33.57 6 HIS B C 1
ATOM 1065 O O . HIS B 1 7 ? 28.901 21.390 9.738 1.00 35.81 6 HIS B O 1
ATOM 1072 N N . GLY B 1 8 ? 30.310 21.996 11.364 1.00 32.89 7 GLY B N 1
ATOM 1073 C CA . GLY B 1 8 ? 29.534 23.213 11.670 1.00 33.04 7 GLY B CA 1
ATOM 1074 C C . GLY B 1 8 ? 29.679 23.809 13.045 1.00 33.30 7 GLY B C 1
ATOM 1075 O O . GLY B 1 8 ? 30.677 23.622 13.696 1.00 33.04 7 GLY B O 1
ATOM 1076 N N . LEU B 1 9 ? 28.691 24.596 13.464 1.00 33.13 8 LEU B N 1
ATOM 1077 C CA A LEU B 1 9 ? 28.749 25.246 14.750 0.50 31.46 8 LEU B CA 1
ATOM 1078 C CA B LEU B 1 9 ? 28.743 25.286 14.765 0.50 31.97 8 LEU B CA 1
ATOM 1079 C C . LEU B 1 9 ? 27.352 25.423 15.333 1.00 31.42 8 LEU B C 1
ATOM 1080 O O . LEU B 1 9 ? 26.392 25.624 14.586 1.00 32.68 8 LEU B O 1
ATOM 1089 N N . SER B 1 10 ? 27.250 25.359 16.663 1.00 30.43 9 SER B N 1
ATOM 1090 C CA . SER B 1 10 ? 26.002 25.630 17.332 1.00 33.04 9 SER B CA 1
ATOM 1091 C C . SER B 1 10 ? 26.271 26.670 18.425 1.00 34.66 9 SER B C 1
ATOM 1092 O O . SER B 1 10 ? 27.380 26.808 18.915 1.00 39.00 9 SER B O 1
ATOM 1095 N N . ILE B 1 11 ? 25.249 27.423 18.764 1.00 31.13 10 ILE B N 1
ATOM 1096 C CA . ILE B 1 11 ? 25.351 28.454 19.784 1.00 32.94 10 ILE B CA 1
ATOM 1097 C C . ILE B 1 11 ? 24.166 28.267 20.711 1.00 31.60 10 ILE B C 1
ATOM 1098 O O . ILE B 1 11 ? 23.045 27.945 20.254 1.00 29.53 10 ILE B O 1
ATOM 1103 N N . GLY B 1 12 ? 24.397 28.467 22.006 1.00 30.44 11 GLY B N 1
ATOM 1104 C CA . GLY B 1 12 ? 23.344 28.346 22.960 1.00 34.36 11 GLY B CA 1
ATOM 1105 C C . GLY B 1 12 ? 23.527 29.107 24.240 1.00 31.95 11 GLY B C 1
ATOM 1106 O O . GLY B 1 12 ? 24.480 29.883 24.427 1.00 32.44 11 GLY B O 1
ATOM 1107 N N . ILE B 1 13 ? 22.561 28.899 25.109 1.00 29.91 12 ILE B N 1
ATOM 1108 C CA . ILE B 1 13 ? 22.622 29.391 26.454 1.00 29.37 12 ILE B CA 1
ATOM 1109 C C . ILE B 1 13 ? 22.373 28.182 27.346 1.00 28.48 12 ILE B C 1
ATOM 1110 O O . ILE B 1 13 ? 21.400 27.458 27.148 1.00 28.44 12 ILE B O 1
ATOM 1115 N N . ASN B 1 14 ? 23.304 27.916 28.263 1.00 30.92 13 ASN B N 1
ATOM 1116 C CA . ASN B 1 14 ? 23.097 26.887 29.283 1.00 33.19 13 ASN B CA 1
ATOM 1117 C C . ASN B 1 14 ? 23.166 27.529 30.658 1.00 32.19 13 ASN B C 1
ATOM 1118 O O . ASN B 1 14 ? 23.754 28.601 30.856 1.00 31.43 13 ASN B O 1
ATOM 1123 N N . ARG B 1 15 ? 22.535 26.878 31.618 1.00 32.26 14 ARG B N 1
ATOM 1124 C CA . ARG B 1 15 ? 22.580 27.306 32.989 1.00 34.81 14 ARG B CA 1
ATOM 1125 C C . ARG B 1 15 ? 23.159 26.163 33.814 1.00 34.94 14 ARG B C 1
ATOM 1126 O O . ARG B 1 15 ? 22.763 25.015 33.646 1.00 31.34 14 ARG B O 1
ATOM 1134 N N . ILE B 1 16 ? 24.099 26.494 34.691 1.00 36.41 15 ILE B N 1
ATOM 1135 C CA . ILE B 1 16 ? 24.564 25.582 35.732 1.00 38.95 15 ILE B CA 1
ATOM 1136 C C . ILE B 1 16 ? 24.241 26.281 37.047 1.00 42.79 15 ILE B C 1
ATOM 1137 O O . ILE B 1 16 ? 24.640 27.434 37.280 1.00 40.55 15 ILE B O 1
ATOM 1142 N N . GLU B 1 17 ? 23.529 25.528 37.890 1.00 45.25 16 GLU B N 1
ATOM 1143 C CA . GLU B 1 17 ? 22.818 26.032 39.051 1.00 47.83 16 GLU B CA 1
ATOM 1144 C C . GLU B 1 17 ? 22.039 27.299 38.706 1.00 45.33 16 GLU B C 1
ATOM 1145 O O . GLU B 1 17 ? 21.031 27.210 38.000 1.00 44.60 16 GLU B O 1
ATOM 1151 N N . SER B 1 18 ? 22.500 28.460 39.141 1.00 43.11 17 SER B N 1
ATOM 1152 C CA . SER B 1 18 ? 21.749 29.689 38.932 1.00 42.63 17 SER B CA 1
ATOM 1153 C C . SER B 1 18 ? 22.424 30.633 37.931 1.00 40.95 17 SER B C 1
ATOM 1154 O O . SER B 1 18 ? 21.986 31.768 37.768 1.00 43.52 17 SER B O 1
ATOM 1157 N N . VAL B 1 19 ? 23.465 30.165 37.249 1.00 37.35 18 VAL B N 1
ATOM 1158 C CA . VAL B 1 19 ? 24.263 31.041 36.381 1.00 33.82 18 VAL B CA 1
ATOM 1159 C C . VAL B 1 19 ? 24.139 30.684 34.907 1.00 32.71 18 VAL B C 1
ATOM 1160 O O . VAL B 1 19 ? 24.507 29.594 34.515 1.00 35.04 18 VAL B O 1
ATOM 1164 N N . PHE B 1 20 ? 23.636 31.612 34.098 1.00 29.80 19 PHE B N 1
ATOM 1165 C CA . PHE B 1 20 ? 23.568 31.414 32.649 1.00 29.01 19 PHE B CA 1
ATOM 1166 C C . PHE B 1 20 ? 24.901 31.757 31.973 1.00 31.02 19 PHE B C 1
ATOM 1167 O O . PHE B 1 20 ? 25.560 32.756 32.333 1.00 31.52 19 PHE B O 1
ATOM 1175 N N . PHE B 1 21 ? 25.308 30.937 31.005 1.00 31.36 20 PHE B N 1
ATOM 1176 C CA . PHE B 1 21 ? 26.488 31.226 30.185 1.00 31.48 20 PHE B CA 1
ATOM 1177 C C . PHE B 1 21 ? 26.209 30.908 28.733 1.00 32.95 20 PHE B C 1
ATOM 1178 O O . PHE B 1 21 ? 25.361 30.065 28.411 1.00 30.05 20 PHE B O 1
ATOM 1186 N N . VAL B 1 22 ? 26.895 31.599 27.833 1.00 30.79 21 VAL B N 1
ATOM 1187 C CA . VAL B 1 22 ? 26.743 31.269 26.419 1.00 28.28 21 VAL B CA 1
ATOM 1188 C C . VAL B 1 22 ? 27.608 30.049 26.104 1.00 30.35 21 VAL B C 1
ATOM 1189 O O . VAL B 1 22 ? 28.693 29.899 26.667 1.00 31.62 21 VAL B O 1
ATOM 1193 N N . THR B 1 23 ? 27.126 29.191 25.220 1.00 30.49 22 THR B N 1
ATOM 1194 C CA . THR B 1 23 ? 27.862 27.956 24.866 1.00 30.99 22 THR B CA 1
ATOM 1195 C C . THR B 1 23 ? 27.994 27.899 23.346 1.00 33.68 22 THR B C 1
ATOM 1196 O O . THR B 1 23 ? 27.065 28.247 22.645 1.00 34.60 22 THR B O 1
ATOM 1200 N N . LEU B 1 24 ? 29.161 27.522 22.839 1.00 34.96 23 LEU B N 1
ATOM 1201 C CA A LEU B 1 24 ? 29.385 27.434 21.403 0.50 36.30 23 LEU B CA 1
ATOM 1202 C CA B LEU B 1 24 ? 29.379 27.421 21.388 0.50 36.04 23 LEU B CA 1
ATOM 1203 C C . LEU B 1 24 ? 30.192 26.179 21.114 1.00 35.85 23 LEU B C 1
ATOM 1204 O O . LEU B 1 24 ? 31.211 25.950 21.757 1.00 36.64 23 LEU B O 1
ATOM 1213 N N . LYS B 1 25 ? 29.742 25.370 20.153 1.00 36.15 24 LYS B N 1
ATOM 1214 C CA . LYS B 1 25 ? 30.454 24.148 19.800 1.00 35.86 24 LYS B CA 1
ATOM 1215 C C . LYS B 1 25 ? 30.795 24.201 18.316 1.00 36.12 24 LYS B C 1
ATOM 1216 O O . LYS B 1 25 ? 29.902 24.404 17.500 1.00 35.85 24 LYS B O 1
ATOM 1222 N N . ALA B 1 26 ? 32.059 23.955 17.974 1.00 34.05 25 ALA B N 1
ATOM 1223 C CA . ALA B 1 26 ? 32.514 23.932 16.586 1.00 35.32 25 ALA B CA 1
ATOM 1224 C C . ALA B 1 26 ? 33.053 22.550 16.259 1.00 36.64 25 ALA B C 1
ATOM 1225 O O . ALA B 1 26 ? 33.804 21.952 17.033 1.00 37.23 25 ALA B O 1
ATOM 1227 N N . ILE B 1 27 ? 32.631 22.024 15.117 1.00 35.67 26 ILE B N 1
ATOM 1228 C CA . ILE B 1 27 ? 32.953 20.655 14.743 1.00 34.15 26 ILE B CA 1
ATOM 1229 C C . ILE B 1 27 ? 33.355 20.552 13.276 1.00 31.64 26 ILE B C 1
ATOM 1230 O O . ILE B 1 27 ? 32.833 21.256 12.430 1.00 32.55 26 ILE B O 1
ATOM 1235 N N . GLY B 1 28 ? 34.277 19.630 12.985 1.00 34.21 27 GLY B N 1
ATOM 1236 C CA . GLY B 1 28 ? 34.752 19.366 11.634 1.00 35.06 27 GLY B CA 1
ATOM 1237 C C . GLY B 1 28 ? 35.680 20.410 11.051 1.00 35.79 27 GLY B C 1
ATOM 1238 O O . GLY B 1 28 ? 36.395 21.116 11.764 1.00 34.39 27 GLY B O 1
ATOM 1239 N N . THR B 1 29 ? 35.652 20.513 9.737 1.00 37.04 28 THR B N 1
ATOM 1240 C CA . THR B 1 29 ? 36.513 21.424 8.993 1.00 34.79 28 THR B CA 1
ATOM 1241 C C . THR B 1 29 ? 35.583 22.376 8.273 1.00 35.16 28 THR B C 1
ATOM 1242 O O . THR B 1 29 ? 34.823 21.962 7.395 1.00 37.76 28 THR B O 1
ATOM 1246 N N . LEU B 1 30 ? 35.643 23.630 8.679 1.00 34.20 29 LEU B N 1
ATOM 1247 C CA . LEU B 1 30 ? 34.775 24.713 8.215 1.00 35.75 29 LEU B CA 1
ATOM 1248 C C . LEU B 1 30 ? 35.287 25.353 6.929 1.00 34.23 29 LEU B C 1
ATOM 1249 O O . LEU B 1 30 ? 36.481 25.664 6.790 1.00 34.96 29 LEU B O 1
ATOM 1254 N N . THR B 1 31 ? 34.381 25.510 5.973 1.00 32.92 30 THR B N 1
ATOM 1255 C CA . THR B 1 31 ? 34.689 26.010 4.628 1.00 31.74 30 THR B CA 1
ATOM 1256 C C . THR B 1 31 ? 34.102 27.396 4.475 1.00 33.51 30 THR B C 1
ATOM 1257 O O . THR B 1 31 ? 33.366 27.838 5.344 1.00 32.62 30 THR B O 1
ATOM 1261 N N . HIS B 1 32 ? 34.417 28.090 3.386 1.00 31.47 31 HIS B N 1
ATOM 1262 C CA . HIS B 1 32 ? 33.828 29.399 3.153 1.00 33.58 31 HIS B CA 1
ATOM 1263 C C . HIS B 1 32 ? 32.317 29.324 2.987 1.00 36.90 31 HIS B C 1
ATOM 1264 O O . HIS B 1 32 ? 31.610 30.180 3.493 1.00 36.80 31 HIS B O 1
ATOM 1271 N N . GLU B 1 33 ? 31.814 28.311 2.274 1.00 36.88 32 GLU B N 1
ATOM 1272 C CA . GLU B 1 33 ? 30.365 28.137 2.190 1.00 36.92 32 GLU B CA 1
ATOM 1273 C C . GLU B 1 33 ? 29.737 28.002 3.574 1.00 36.09 32 GLU B C 1
ATOM 1274 O O . GLU B 1 33 ? 28.668 28.579 3.807 1.00 35.76 32 GLU B O 1
ATOM 1277 N N . ASP B 1 34 ? 30.376 27.245 4.477 1.00 34.52 33 ASP B N 1
ATOM 1278 C CA . ASP B 1 34 ? 29.904 27.138 5.875 1.00 35.02 33 ASP B CA 1
ATOM 1279 C C . ASP B 1 34 ? 29.831 28.516 6.535 1.00 35.28 33 ASP B C 1
ATOM 1280 O O . ASP B 1 34 ? 28.861 28.848 7.213 1.00 36.01 33 ASP B O 1
ATOM 1285 N N . TYR B 1 35 ? 30.862 29.333 6.345 1.00 35.78 34 TYR B N 1
ATOM 1286 C CA . TYR B 1 35 ? 30.850 30.708 6.851 1.00 35.30 34 TYR B CA 1
ATOM 1287 C C . TYR B 1 35 ? 29.613 31.482 6.412 1.00 36.28 34 TYR B C 1
ATOM 1288 O O . TYR B 1 35 ? 28.933 32.106 7.241 1.00 37.30 34 TYR B O 1
ATOM 1297 N N . LEU B 1 36 ? 29.329 31.469 5.110 1.00 35.35 35 LEU B N 1
ATOM 1298 C CA . LEU B 1 36 ? 28.169 32.200 4.573 1.00 34.98 35 LEU B CA 1
ATOM 1299 C C . LEU B 1 36 ? 26.821 31.726 5.126 1.00 35.65 35 LEU B C 1
ATOM 1300 O O . LEU B 1 36 ? 25.905 32.517 5.288 1.00 36.12 35 LEU B O 1
ATOM 1305 N N . VAL B 1 37 ? 26.714 30.437 5.428 1.00 35.54 36 VAL B N 1
ATOM 1306 C CA . VAL B 1 37 ? 25.478 29.853 5.954 1.00 39.16 36 VAL B CA 1
ATOM 1307 C C . VAL B 1 37 ? 25.379 29.988 7.471 1.00 38.07 36 VAL B C 1
ATOM 1308 O O . VAL B 1 37 ? 24.301 30.261 7.992 1.00 41.22 36 VAL B O 1
ATOM 1312 N N . ILE B 1 38 ? 26.478 29.810 8.195 1.00 36.27 37 ILE B N 1
ATOM 1313 C CA . ILE B 1 38 ? 26.413 29.781 9.661 1.00 37.19 37 ILE B CA 1
ATOM 1314 C C . ILE B 1 38 ? 26.569 31.132 10.358 1.00 35.18 37 ILE B C 1
ATOM 1315 O O . ILE B 1 38 ? 25.892 31.408 11.348 1.00 35.89 37 ILE B O 1
ATOM 1320 N N . THR B 1 39 ? 27.424 32.026 9.847 1.00 36.82 38 THR B N 1
ATOM 1321 C CA . THR B 1 39 ? 27.691 33.246 10.596 1.00 34.22 38 THR B CA 1
ATOM 1322 C C . THR B 1 39 ? 26.491 34.184 10.759 1.00 34.69 38 THR B C 1
ATOM 1323 O O . THR B 1 39 ? 26.376 34.831 11.794 1.00 37.87 38 THR B O 1
ATOM 1327 N N . PRO B 1 40 ? 25.604 34.295 9.751 1.00 34.34 39 PRO B N 1
ATOM 1328 C CA . PRO B 1 40 ? 24.414 35.123 10.051 1.00 35.11 39 PRO B CA 1
ATOM 1329 C C . PRO B 1 40 ? 23.564 34.620 11.237 1.00 36.14 39 PRO B C 1
ATOM 1330 O O . PRO B 1 40 ? 23.067 35.402 12.032 1.00 33.94 39 PRO B O 1
ATOM 1347 N N . LEU B 1 42 ? 24.725 32.781 13.776 1.00 34.82 41 LEU B N 1
ATOM 1348 C CA A LEU B 1 42 ? 25.552 32.988 14.963 0.50 34.22 41 LEU B CA 1
ATOM 1349 C CA B LEU B 1 42 ? 25.567 32.985 14.938 0.50 34.94 41 LEU B CA 1
ATOM 1350 C C . LEU B 1 42 ? 25.421 34.427 15.435 1.00 33.56 41 LEU B C 1
ATOM 1351 O O . LEU B 1 42 ? 25.241 34.684 16.631 1.00 31.26 41 LEU B O 1
ATOM 1360 N N . GLU B 1 43 ? 25.492 35.370 14.504 1.00 36.18 42 GLU B N 1
ATOM 1361 C CA . GLU B 1 43 ? 25.359 36.775 14.841 1.00 35.05 42 GLU B CA 1
ATOM 1362 C C . GLU B 1 43 ? 23.959 37.128 15.321 1.00 34.62 42 GLU B C 1
ATOM 1363 O O . GLU B 1 43 ? 23.810 37.940 16.250 1.00 35.48 42 GLU B O 1
ATOM 1369 N N . GLY B 1 44 ? 22.939 36.529 14.707 1.00 29.98 43 GLY B N 1
ATOM 1370 C CA . GLY B 1 44 ? 21.560 36.691 15.135 1.00 27.37 43 GLY B CA 1
ATOM 1371 C C . GLY B 1 44 ? 21.317 36.242 16.561 1.00 30.09 43 GLY B C 1
ATOM 1372 O O . GLY B 1 44 ? 20.602 36.893 17.310 1.00 32.75 43 GLY B O 1
ATOM 1373 N N . ALA B 1 45 ? 21.909 35.113 16.925 1.00 31.70 44 ALA B N 1
ATOM 1374 C CA . ALA B 1 45 ? 21.826 34.589 18.299 1.00 32.87 44 ALA B CA 1
ATOM 1375 C C . ALA B 1 45 ? 22.489 35.514 19.315 1.00 34.54 44 ALA B C 1
ATOM 1376 O O . ALA B 1 45 ? 21.903 35.856 20.347 1.00 34.72 44 ALA B O 1
ATOM 1378 N N . LEU B 1 46 ? 23.719 35.924 19.011 1.00 35.00 45 LEU B N 1
ATOM 1379 C CA . LEU B 1 46 ? 24.496 36.774 19.916 1.00 34.38 45 LEU B CA 1
ATOM 1380 C C . LEU B 1 46 ? 23.883 38.140 20.165 1.00 36.00 45 LEU B C 1
ATOM 1381 O O . LEU B 1 46 ? 23.978 38.667 21.268 1.00 38.51 45 LEU B O 1
ATOM 1386 N N . SER B 1 47 ? 23.219 38.701 19.165 1.00 35.68 46 SER B N 1
ATOM 1387 C CA . SER B 1 47 ? 22.601 40.019 19.320 1.00 36.23 46 SER B CA 1
ATOM 1388 C C . SER B 1 47 ? 21.459 39.999 20.334 1.00 34.46 46 SER B C 1
ATOM 1389 O O . SER B 1 47 ? 20.995 41.044 20.759 1.00 33.20 46 SER B O 1
ATOM 1392 N N . GLN B 1 48 ? 20.996 38.812 20.721 1.00 32.42 47 GLN B N 1
ATOM 1393 C CA . GLN B 1 48 ? 19.911 38.691 21.680 1.00 34.16 47 GLN B CA 1
ATOM 1394 C C . GLN B 1 48 ? 20.376 38.366 23.097 1.00 38.68 47 GLN B C 1
ATOM 1395 O O . GLN B 1 48 ? 19.540 38.220 23.992 1.00 38.52 47 GLN B O 1
ATOM 1401 N N . VAL B 1 49 ? 21.685 38.241 23.319 1.00 40.16 48 VAL B N 1
ATOM 1402 C CA . VAL B 1 49 ? 22.182 37.955 24.662 1.00 42.08 48 VAL B CA 1
ATOM 1403 C C . VAL B 1 49 ? 22.192 39.283 25.421 1.00 45.09 48 VAL B C 1
ATOM 1404 O O . VAL B 1 49 ? 22.959 40.186 25.106 1.00 46.20 48 VAL B O 1
ATOM 1408 N N . ASP B 1 50 ? 21.309 39.394 26.403 1.00 48.45 49 ASP B N 1
ATOM 1409 C CA . ASP B 1 50 ? 21.107 40.648 27.125 1.00 52.56 49 ASP B CA 1
ATOM 1410 C C . ASP B 1 50 ? 21.718 40.640 28.529 1.00 54.22 49 ASP B C 1
ATOM 1411 O O . ASP B 1 50 ? 21.812 41.694 29.170 1.00 56.67 49 ASP B O 1
ATOM 1416 N N . GLN B 1 51 ? 22.134 39.468 29.003 1.00 55.28 50 GLN B N 1
ATOM 1417 C CA . GLN B 1 51 ? 22.703 39.338 30.334 1.00 56.35 50 GLN B CA 1
ATOM 1418 C C . GLN B 1 51 ? 23.932 40.238 30.505 1.00 56.86 50 GLN B C 1
ATOM 1419 O O . GLN B 1 51 ? 24.928 40.044 29.813 1.00 59.33 50 GLN B O 1
ATOM 1425 N N . PRO B 1 52 ? 23.874 41.210 31.442 1.00 56.63 51 PRO B N 1
ATOM 1426 C CA . PRO B 1 52 ? 24.949 42.206 31.586 1.00 56.61 51 PRO B CA 1
ATOM 1427 C C . PRO B 1 52 ? 26.326 41.626 31.908 1.00 56.70 51 PRO B C 1
ATOM 1428 O O . PRO B 1 52 ? 27.328 42.085 31.348 1.00 57.22 51 PRO B O 1
ATOM 1432 N N . LYS B 1 53 ? 26.376 40.649 32.813 1.00 54.66 52 LYS B N 1
ATOM 1433 C CA . LYS B 1 53 ? 27.618 39.936 33.114 1.00 51.86 52 LYS B CA 1
ATOM 1434 C C . LYS B 1 53 ? 27.467 38.529 32.554 1.00 47.63 52 LYS B C 1
ATOM 1435 O O . LYS B 1 53 ? 26.643 37.745 33.034 1.00 47.95 52 LYS B O 1
ATOM 1438 N N . VAL B 1 54 ? 28.246 38.195 31.534 1.00 43.62 53 VAL B N 1
ATOM 1439 C CA . VAL B 1 54 ? 28.105 36.887 30.920 1.00 39.72 53 VAL B CA 1
ATOM 1440 C C . VAL B 1 54 ? 29.429 36.375 30.376 1.00 37.74 53 VAL B C 1
ATOM 1441 O O . VAL B 1 54 ? 30.262 37.155 29.922 1.00 38.14 53 VAL B O 1
ATOM 1445 N N . SER B 1 55 ? 29.606 35.060 30.446 1.00 33.79 54 SER B N 1
ATOM 1446 C CA . SER B 1 55 ? 30.775 34.387 29.907 1.00 33.68 54 SER B CA 1
ATOM 1447 C C . SER B 1 55 ? 30.409 33.355 28.835 1.00 34.25 54 SER B C 1
ATOM 1448 O O . SER B 1 55 ? 29.231 33.029 28.642 1.00 34.44 54 SER B O 1
ATOM 1451 N N . LEU B 1 56 ? 31.425 32.839 28.137 1.00 34.53 55 LEU B N 1
ATOM 1452 C CA . LEU B 1 56 ? 31.255 31.902 27.039 1.00 33.10 55 LEU B CA 1
ATOM 1453 C C . LEU B 1 56 ? 32.086 30.619 27.233 1.00 32.23 55 LEU B C 1
ATOM 1454 O O . LEU B 1 56 ? 33.278 30.709 27.531 1.00 30.45 55 LEU B O 1
ATOM 1459 N N . PHE B 1 57 ? 31.461 29.447 27.027 1.00 32.89 56 PHE B N 1
ATOM 1460 C CA . PHE B 1 57 ? 32.136 28.145 26.995 1.00 33.14 56 PHE B CA 1
ATOM 1461 C C . PHE B 1 57 ? 32.240 27.778 25.534 1.00 35.33 56 PHE B C 1
ATOM 1462 O O . PHE B 1 57 ? 31.217 27.757 24.846 1.00 34.90 56 PHE B O 1
ATOM 1470 N N . LEU B 1 58 ? 33.453 27.511 25.047 1.00 35.37 57 LEU B N 1
ATOM 1471 C CA . LEU B 1 58 ? 33.646 27.165 23.647 1.00 33.94 57 LEU B CA 1
ATOM 1472 C C . LEU B 1 58 ? 34.209 25.762 23.546 1.00 36.54 57 LEU B C 1
ATOM 1473 O O . LEU B 1 58 ? 35.375 25.516 23.868 1.00 35.01 57 LEU B O 1
ATOM 1478 N N . ASP B 1 59 ? 33.353 24.848 23.110 1.00 33.52 58 ASP B N 1
ATOM 1479 C CA . ASP B 1 59 ? 33.708 23.460 22.991 1.00 35.55 58 ASP B CA 1
ATOM 1480 C C . ASP B 1 59 ? 34.267 23.209 21.608 1.00 36.71 58 ASP B C 1
ATOM 1481 O O . ASP B 1 59 ? 33.495 23.040 20.665 1.00 34.95 58 ASP B O 1
ATOM 1486 N N . ALA B 1 60 ? 35.599 23.126 21.509 1.00 35.20 59 ALA B N 1
ATOM 1487 C CA . ALA B 1 60 ? 36.284 22.881 20.232 1.00 29.98 59 ALA B CA 1
ATOM 1488 C C . ALA B 1 60 ? 36.904 21.512 20.197 1.00 34.01 59 ALA B C 1
ATOM 1489 O O . ALA B 1 60 ? 37.808 21.302 19.415 1.00 34.87 59 ALA B O 1
ATOM 1491 N N . THR B 1 61 ? 36.387 20.590 21.013 1.00 33.85 60 THR B N 1
ATOM 1492 C CA . THR B 1 61 ? 36.926 19.230 21.131 1.00 36.31 60 THR B CA 1
ATOM 1493 C C . THR B 1 61 ? 36.861 18.458 19.823 1.00 35.99 60 THR B C 1
ATOM 1494 O O . THR B 1 61 ? 37.765 17.681 19.516 1.00 33.28 60 THR B O 1
ATOM 1498 N N . GLU B 1 62 ? 35.835 18.714 19.026 1.00 34.63 61 GLU B N 1
ATOM 1499 C CA . GLU B 1 62 ? 35.653 18.025 17.744 1.00 32.93 61 GLU B CA 1
ATOM 1500 C C . GLU B 1 62 ? 35.974 18.911 16.531 1.00 30.58 61 GLU B C 1
ATOM 1501 O O . GLU B 1 62 ? 35.627 18.596 15.383 1.00 30.74 61 GLU B O 1
ATOM 1507 N N . LEU B 1 63 ? 36.634 20.023 16.770 1.00 31.50 62 LEU B N 1
ATOM 1508 C CA . LEU B 1 63 ? 37.019 20.925 15.688 1.00 31.50 62 LEU B CA 1
ATOM 1509 C C . LEU B 1 63 ? 38.343 20.520 15.027 1.00 35.68 62 LEU B C 1
ATOM 1510 O O . LEU B 1 63 ? 39.366 20.390 15.692 1.00 38.33 62 LEU B O 1
ATOM 1515 N N . ASP B 1 64 ? 38.314 20.336 13.723 1.00 34.93 63 ASP B N 1
ATOM 1516 C CA . ASP B 1 64 ? 39.492 19.943 12.967 1.00 35.77 63 ASP B CA 1
ATOM 1517 C C . ASP B 1 64 ? 40.189 21.171 12.372 1.00 37.21 63 ASP B C 1
ATOM 1518 O O . ASP B 1 64 ? 41.384 21.149 12.124 1.00 41.17 63 ASP B O 1
ATOM 1523 N N . GLY B 1 65 ? 39.439 22.224 12.095 1.00 38.27 64 GLY B N 1
ATOM 1524 C CA . GLY B 1 65 ? 40.022 23.467 11.579 1.00 37.36 64 GLY B CA 1
ATOM 1525 C C . GLY B 1 65 ? 39.113 24.177 10.602 1.00 36.48 64 GLY B C 1
ATOM 1526 O O . GLY B 1 65 ? 37.917 23.906 10.547 1.00 37.78 64 GLY B O 1
ATOM 1527 N N . TRP B 1 66 ? 39.685 25.074 9.817 1.00 34.87 65 TRP B N 1
ATOM 1528 C CA . TRP B 1 66 ? 38.953 25.746 8.782 1.00 33.52 65 TRP B CA 1
ATOM 1529 C C . TRP B 1 66 ? 39.834 26.123 7.593 1.00 35.40 65 TRP B C 1
ATOM 1530 O O . TRP B 1 66 ? 41.062 26.080 7.699 1.00 37.72 65 TRP B O 1
ATOM 1541 N N . ASP B 1 67 ? 39.211 26.464 6.462 1.00 34.81 66 ASP B N 1
ATOM 1542 C CA A ASP B 1 67 ? 39.935 26.907 5.257 0.50 35.51 66 ASP B CA 1
ATOM 1543 C CA B ASP B 1 67 ? 39.974 26.858 5.286 0.50 36.39 66 ASP B CA 1
ATOM 1544 C C . ASP B 1 67 ? 40.562 28.262 5.598 1.00 34.24 66 ASP B C 1
ATOM 1545 O O . ASP B 1 67 ? 39.853 29.194 5.949 1.00 32.98 66 ASP B O 1
ATOM 1554 N N . LEU B 1 68 ? 41.879 28.381 5.514 1.00 36.63 67 LEU B N 1
ATOM 1555 C CA . LEU B 1 68 ? 42.559 29.635 5.881 1.00 36.39 67 LEU B CA 1
ATOM 1556 C C . LEU B 1 68 ? 42.266 30.792 4.924 1.00 37.67 67 LEU B C 1
ATOM 1557 O O . LEU B 1 68 ? 42.499 31.946 5.283 1.00 38.24 67 LEU B O 1
ATOM 1562 N N . ARG B 1 69 ? 41.772 30.492 3.720 1.00 35.55 68 ARG B N 1
ATOM 1563 C CA . ARG B 1 69 ? 41.401 31.527 2.762 1.00 35.72 68 ARG B CA 1
ATOM 1564 C C . ARG B 1 69 ? 39.924 31.901 2.908 1.00 36.33 68 ARG B C 1
ATOM 1565 O O . ARG B 1 69 ? 39.427 32.753 2.167 1.00 38.92 68 ARG B O 1
ATOM 1573 N N . ALA B 1 70 ? 39.230 31.251 3.836 1.00 35.59 69 ALA B N 1
ATOM 1574 C CA . ALA B 1 70 ? 37.831 31.564 4.142 1.00 38.65 69 ALA B CA 1
ATOM 1575 C C . ALA B 1 70 ? 37.780 32.681 5.187 1.00 39.63 69 ALA B C 1
ATOM 1576 O O . ALA B 1 70 ? 38.774 32.949 5.851 1.00 43.91 69 ALA B O 1
ATOM 1578 N N . ALA B 1 71 ? 36.616 33.315 5.341 1.00 40.16 70 ALA B N 1
ATOM 1579 C CA . ALA B 1 71 ? 36.464 34.476 6.232 1.00 40.23 70 ALA B CA 1
ATOM 1580 C C . ALA B 1 71 ? 36.572 34.152 7.735 1.00 37.80 70 ALA B C 1
ATOM 1581 O O . ALA B 1 71 ? 36.608 35.059 8.561 1.00 36.00 70 ALA B O 1
ATOM 1583 N N . TRP B 1 72 ? 36.604 32.869 8.073 1.00 39.92 71 TRP B N 1
ATOM 1584 C CA . TRP B 1 72 ? 36.725 32.413 9.467 1.00 39.68 71 TRP B CA 1
ATOM 1585 C C . TRP B 1 72 ? 37.903 33.016 10.223 1.00 39.51 71 TRP B C 1
ATOM 1586 O O . TRP B 1 72 ? 37.776 33.341 11.400 1.00 35.59 71 TRP B O 1
ATOM 1597 N N . ASP B 1 73 ? 39.055 33.128 9.565 1.00 42.62 72 ASP B N 1
ATOM 1598 C CA . ASP B 1 73 ? 40.221 33.761 10.182 1.00 42.95 72 ASP B CA 1
ATOM 1599 C C . ASP B 1 73 ? 39.880 35.129 10.751 1.00 44.39 72 ASP B C 1
ATOM 1600 O O . ASP B 1 73 ? 40.266 35.473 11.877 1.00 48.28 72 ASP B O 1
ATOM 1605 N N . ASP B 1 74 ? 39.100 35.887 9.991 1.00 42.57 73 ASP B N 1
ATOM 1606 C CA . ASP B 1 74 ? 38.806 37.270 10.330 1.00 41.88 73 ASP B CA 1
ATOM 1607 C C . ASP B 1 74 ? 37.573 37.502 11.186 1.00 40.12 73 ASP B C 1
ATOM 1608 O O . ASP B 1 74 ? 37.302 38.628 11.568 1.00 41.80 73 ASP B O 1
ATOM 1613 N N . LEU B 1 75 ? 36.838 36.444 11.515 1.00 38.66 74 LEU B N 1
ATOM 1614 C CA . LEU B 1 75 ? 35.590 36.583 12.248 1.00 37.78 74 LEU B CA 1
ATOM 1615 C C . LEU B 1 75 ? 35.764 37.231 13.607 1.00 38.63 74 LEU B C 1
ATOM 1616 O O . LEU B 1 75 ? 36.686 36.889 14.348 1.00 37.44 74 LEU B O 1
ATOM 1621 N N . LYS B 1 76 ? 34.875 38.172 13.912 1.00 38.24 75 LYS B N 1
ATOM 1622 C CA . LYS B 1 76 ? 34.804 38.786 15.226 1.00 38.95 75 LYS B CA 1
ATOM 1623 C C . LYS B 1 76 ? 33.369 38.685 15.712 1.00 39.90 75 LYS B C 1
ATOM 1624 O O . LYS B 1 76 ? 32.465 39.238 15.091 1.00 41.87 75 LYS B O 1
ATOM 1630 N N . LEU B 1 77 ? 33.179 37.979 16.819 1.00 37.69 76 LEU B N 1
ATOM 1631 C CA . LEU B 1 77 ? 31.869 37.750 17.420 1.00 40.46 76 LEU B CA 1
ATOM 1632 C C . LEU B 1 77 ? 31.816 38.605 18.655 1.00 41.07 76 LEU B C 1
ATOM 1633 O O . LEU B 1 77 ? 32.811 38.743 19.342 1.00 45.55 76 LEU B O 1
ATOM 1638 N N . GLY B 1 78 ? 30.665 39.187 18.936 1.00 40.67 77 GLY B N 1
ATOM 1639 C CA . GLY B 1 78 ? 30.559 40.077 20.075 1.00 39.91 77 GLY B CA 1
ATOM 1640 C C . GLY B 1 78 ? 29.161 40.190 20.615 1.00 41.33 77 GLY B C 1
ATOM 1641 O O . GLY B 1 78 ? 28.238 39.555 20.119 1.00 40.17 77 GLY B O 1
ATOM 1642 N N . LEU B 1 79 ? 29.017 41.031 21.632 1.00 39.68 78 LEU B N 1
ATOM 1643 C CA . LEU B 1 79 ? 27.745 41.255 22.259 1.00 40.24 78 LEU B CA 1
ATOM 1644 C C . LEU B 1 79 ? 27.279 42.648 21.905 1.00 40.84 78 LEU B C 1
ATOM 1645 O O . LEU B 1 79 ? 28.064 43.479 21.445 1.00 41.10 78 LEU B O 1
ATOM 1650 N N . LYS B 1 80 ? 25.989 42.887 22.108 1.00 42.62 79 LYS B N 1
ATOM 1651 C CA . LYS B 1 80 ? 25.390 44.187 21.866 1.00 43.70 79 LYS B CA 1
ATOM 1652 C C . LYS B 1 80 ? 25.990 45.185 22.847 1.00 44.01 79 LYS B C 1
ATOM 1653 O O . LYS B 1 80 ? 26.171 46.353 22.517 1.00 49.93 79 LYS B O 1
ATOM 1656 N N . SER B 1 83 ? 28.661 44.849 27.198 1.00 57.76 82 SER B N 1
ATOM 1657 C CA . SER B 1 83 ? 28.832 44.457 25.803 1.00 55.26 82 SER B CA 1
ATOM 1658 C C . SER B 1 83 ? 30.124 43.674 25.557 1.00 54.02 82 SER B C 1
ATOM 1659 O O . SER B 1 83 ? 30.643 43.698 24.446 1.00 55.50 82 SER B O 1
ATOM 1662 N N . GLU B 1 84 ? 30.646 42.994 26.578 1.00 51.82 83 GLU B N 1
ATOM 1663 C CA . GLU B 1 84 ? 31.809 42.101 26.416 1.00 51.28 83 GLU B CA 1
ATOM 1664 C C . GLU B 1 84 ? 31.740 40.904 27.361 1.00 45.23 83 GLU B C 1
ATOM 1665 O O . GLU B 1 84 ? 31.261 41.019 28.481 1.00 43.01 83 GLU B O 1
ATOM 1671 N N . PHE B 1 85 ? 32.265 39.768 26.923 1.00 40.52 84 PHE B N 1
ATOM 1672 C CA . PHE B 1 85 ? 32.305 38.589 27.776 1.00 37.67 84 PHE B CA 1
ATOM 1673 C C . PHE B 1 85 ? 33.286 38.781 28.915 1.00 35.04 84 PHE B C 1
ATOM 1674 O O . PHE B 1 85 ? 34.338 39.394 28.741 1.00 35.65 84 PHE B O 1
ATOM 1682 N N . GLU B 1 86 ? 32.955 38.263 30.087 1.00 35.21 85 GLU B N 1
ATOM 1683 C CA . GLU B 1 86 ? 33.857 38.390 31.225 1.00 36.47 85 GLU B CA 1
ATOM 1684 C C . GLU B 1 86 ? 34.997 37.404 31.029 1.00 37.60 85 GLU B C 1
ATOM 1685 O O . GLU B 1 86 ? 36.165 37.770 31.147 1.00 35.04 85 GLU B O 1
ATOM 1689 N N . ARG B 1 87 ? 34.631 36.175 30.687 1.00 35.71 86 ARG B N 1
ATOM 1690 C CA . ARG B 1 87 ? 35.569 35.070 30.446 1.00 37.02 86 ARG B CA 1
ATOM 1691 C C . ARG B 1 87 ? 35.140 34.217 29.250 1.00 37.30 86 ARG B C 1
ATOM 1692 O O . ARG B 1 87 ? 33.934 34.072 28.967 1.00 36.84 86 ARG B O 1
ATOM 1700 N N . VAL B 1 88 ? 36.137 33.637 28.570 1.00 32.83 87 VAL B N 1
ATOM 1701 C CA . VAL B 1 88 ? 35.915 32.665 27.527 1.00 33.54 87 VAL B CA 1
ATOM 1702 C C . VAL B 1 88 ? 36.798 31.491 27.837 1.00 29.33 87 VAL B C 1
ATOM 1703 O O . VAL B 1 88 ? 38.018 31.634 27.973 1.00 29.54 87 VAL B O 1
ATOM 1707 N N . ALA B 1 89 ? 36.184 30.333 28.009 1.00 31.83 88 ALA B N 1
ATOM 1708 C CA . ALA B 1 89 ? 36.893 29.118 28.285 1.00 30.27 88 ALA B CA 1
ATOM 1709 C C . ALA B 1 89 ? 36.821 28.265 27.026 1.00 32.43 88 ALA B C 1
ATOM 1710 O O . ALA B 1 89 ? 35.713 27.878 26.604 1.00 34.25 88 ALA B O 1
ATOM 1712 N N . ILE B 1 90 ? 37.983 27.952 26.444 1.00 30.87 89 ILE B N 1
ATOM 1713 C CA . ILE B 1 90 ? 38.070 27.111 25.226 1.00 31.14 89 ILE B CA 1
ATOM 1714 C C . ILE B 1 90 ? 38.514 25.706 25.644 1.00 32.23 89 ILE B C 1
ATOM 1715 O O . ILE B 1 90 ? 39.518 25.521 26.327 1.00 31.15 89 ILE B O 1
ATOM 1720 N N . LEU B 1 91 ? 37.729 24.733 25.227 1.00 30.56 90 LEU B N 1
ATOM 1721 C CA . LEU B 1 91 ? 37.971 23.356 25.556 1.00 31.67 90 LEU B CA 1
ATOM 1722 C C . LEU B 1 91 ? 38.440 22.672 24.284 1.00 32.71 90 LEU B C 1
ATOM 1723 O O . LEU B 1 91 ? 37.748 22.730 23.279 1.00 34.60 90 LEU B O 1
ATOM 1728 N N . GLY B 1 92 ? 39.610 22.034 24.321 1.00 34.28 91 GLY B N 1
ATOM 1729 C CA . GLY B 1 92 ? 40.108 21.273 23.169 1.00 35.64 91 GLY B CA 1
ATOM 1730 C C . GLY B 1 92 ? 41.162 20.243 23.500 1.00 37.83 91 GLY B C 1
ATOM 1731 O O . GLY B 1 92 ? 41.692 20.230 24.610 1.00 38.92 91 GLY B O 1
ATOM 1732 N N . ASN B 1 93 ? 41.478 19.385 22.522 1.00 39.45 92 ASN B N 1
ATOM 1733 C CA . ASN B 1 93 ? 42.494 18.323 22.676 1.00 41.13 92 ASN B CA 1
ATOM 1734 C C . ASN B 1 93 ? 43.829 18.562 21.966 1.00 39.91 92 ASN B C 1
ATOM 1735 O O . ASN B 1 93 ? 44.844 17.933 22.304 1.00 40.89 92 ASN B O 1
ATOM 1740 N N . LYS B 1 94 ? 43.836 19.450 20.975 1.00 35.89 93 LYS B N 1
ATOM 1741 C CA . LYS B 1 94 ? 45.031 19.680 20.153 1.00 36.68 93 LYS B CA 1
ATOM 1742 C C . LYS B 1 94 ? 46.023 20.711 20.741 1.00 35.09 93 LYS B C 1
ATOM 1743 O O . LYS B 1 94 ? 45.675 21.545 21.595 1.00 32.61 93 LYS B O 1
ATOM 1749 N N . ASP B 1 95 ? 47.267 20.652 20.269 1.00 32.97 94 ASP B N 1
ATOM 1750 C CA . ASP B 1 95 ? 48.244 21.670 20.618 1.00 32.50 94 ASP B CA 1
ATOM 1751 C C . ASP B 1 95 ? 47.582 23.036 20.390 1.00 32.88 94 ASP B C 1
ATOM 1752 O O . ASP B 1 95 ? 46.928 23.251 19.381 1.00 34.18 94 ASP B O 1
ATOM 1757 N N . TRP B 1 96 ? 47.751 23.954 21.338 1.00 33.08 95 TRP B N 1
ATOM 1758 C CA . TRP B 1 96 ? 47.006 25.209 21.293 1.00 32.70 95 TRP B CA 1
ATOM 1759 C C . TRP B 1 96 ? 47.305 26.022 20.049 1.00 31.45 95 TRP B C 1
ATOM 1760 O O . TRP B 1 96 ? 46.435 26.758 19.570 1.00 34.02 95 TRP B O 1
ATOM 1771 N N . GLN B 1 97 ? 48.527 25.906 19.537 1.00 33.71 96 GLN B N 1
ATOM 1772 C CA . GLN B 1 97 ? 48.928 26.723 18.375 1.00 34.76 96 GLN B CA 1
ATOM 1773 C C . GLN B 1 97 ? 48.226 26.371 17.045 1.00 34.98 96 GLN B C 1
ATOM 1774 O O . GLN B 1 97 ? 48.278 27.152 16.082 1.00 31.20 96 GLN B O 1
ATOM 1780 N N . GLU B 1 98 ? 47.592 25.199 16.976 1.00 32.18 97 GLU B N 1
ATOM 1781 C CA . GLU B 1 98 ? 46.885 24.818 15.772 1.00 33.48 97 GLU B CA 1
ATOM 1782 C C . GLU B 1 98 ? 45.664 25.718 15.512 1.00 33.85 97 GLU B C 1
ATOM 1783 O O . GLU B 1 98 ? 45.573 26.349 14.452 1.00 34.38 97 GLU B O 1
ATOM 1789 N N . TRP B 1 99 ? 44.728 25.776 16.463 1.00 35.39 98 TRP B N 1
ATOM 1790 C CA . TRP B 1 99 ? 43.483 26.541 16.283 1.00 35.20 98 TRP B CA 1
ATOM 1791 C C . TRP B 1 99 ? 42.981 27.281 17.515 1.00 34.69 98 TRP B C 1
ATOM 1792 O O . TRP B 1 99 ? 42.138 28.175 17.373 1.00 38.20 98 TRP B O 1
ATOM 1803 N N . ALA B 1 100 ? 43.499 26.973 18.715 1.00 34.07 99 ALA B N 1
ATOM 1804 C CA . ALA B 1 100 ? 42.888 27.518 19.940 1.00 35.23 99 ALA B CA 1
ATOM 1805 C C . ALA B 1 100 ? 43.092 28.999 20.046 1.00 32.87 99 ALA B C 1
ATOM 1806 O O . ALA B 1 100 ? 42.167 29.752 20.417 1.00 37.04 99 ALA B O 1
ATOM 1808 N N . ALA B 1 101 ? 44.294 29.434 19.715 1.00 31.25 100 ALA B N 1
ATOM 1809 C CA . ALA B 1 101 ? 44.591 30.875 19.754 1.00 32.88 100 ALA B CA 1
ATOM 1810 C C . ALA B 1 101 ? 43.800 31.577 18.654 1.00 32.72 100 ALA B C 1
ATOM 1811 O O . ALA B 1 101 ? 43.260 32.673 18.854 1.00 32.32 100 ALA B O 1
ATOM 1813 N N . LYS B 1 102 ? 43.703 30.918 17.499 1.00 33.56 101 LYS B N 1
ATOM 1814 C CA . LYS B 1 102 ? 42.971 31.467 16.376 1.00 33.20 101 LYS B CA 1
ATOM 1815 C C . LYS B 1 102 ? 41.485 31.648 16.638 1.00 35.08 101 LYS B C 1
ATOM 1816 O O . LYS B 1 102 ? 40.925 32.696 16.300 1.00 31.24 101 LYS B O 1
ATOM 1822 N N . ILE B 1 103 ? 40.835 30.635 17.213 1.00 33.74 102 ILE B N 1
ATOM 1823 C CA . ILE B 1 103 ? 39.420 30.734 17.484 1.00 35.71 102 ILE B CA 1
ATOM 1824 C C . ILE B 1 103 ? 39.220 31.637 18.718 1.00 37.35 102 ILE B C 1
ATOM 1825 O O . ILE B 1 103 ? 38.230 32.380 18.820 1.00 37.79 102 ILE B O 1
ATOM 1830 N N . GLY B 1 104 ? 40.181 31.619 19.632 1.00 35.88 103 GLY B N 1
ATOM 1831 C CA . GLY B 1 104 ? 40.126 32.532 20.783 1.00 36.73 103 GLY B CA 1
ATOM 1832 C C . GLY B 1 104 ? 40.060 33.982 20.344 1.00 37.36 103 GLY B C 1
ATOM 1833 O O . GLY B 1 104 ? 39.322 34.792 20.933 1.00 38.01 103 GLY B O 1
ATOM 1834 N N . SER B 1 105 ? 40.814 34.318 19.291 1.00 37.29 104 SER B N 1
ATOM 1835 C CA . SER B 1 105 ? 40.905 35.680 18.776 1.00 34.85 104 SER B CA 1
ATOM 1836 C C . SER B 1 105 ? 39.623 36.229 18.120 1.00 34.66 104 SER B C 1
ATOM 1837 O O . SER B 1 105 ? 39.539 37.418 17.784 1.00 33.03 104 SER B O 1
ATOM 1840 N N . TRP B 1 106 ? 38.628 35.380 17.954 1.00 30.55 105 TRP B N 1
ATOM 1841 C CA . TRP B 1 106 ? 37.312 35.819 17.490 1.00 32.32 105 TRP B CA 1
ATOM 1842 C C . TRP B 1 106 ? 36.594 36.670 18.521 1.00 34.07 105 TRP B C 1
ATOM 1843 O O . TRP B 1 106 ? 35.603 37.312 18.194 1.00 34.91 105 TRP B O 1
ATOM 1854 N N . PHE B 1 107 ? 37.019 36.585 19.781 1.00 34.97 106 PHE B N 1
ATOM 1855 C CA . PHE B 1 107 ? 36.295 37.188 20.907 1.00 36.27 106 PHE B CA 1
ATOM 1856 C C . PHE B 1 107 ? 37.066 38.286 21.589 1.00 36.67 106 PHE B C 1
ATOM 1857 O O . PHE B 1 107 ? 38.293 38.313 21.512 1.00 38.90 106 PHE B O 1
ATOM 1865 N N . ILE B 1 108 ? 36.344 39.217 22.223 1.00 38.55 107 ILE B N 1
ATOM 1866 C CA . ILE B 1 108 ? 36.935 40.195 23.139 1.00 38.30 107 ILE B CA 1
ATOM 1867 C C . ILE B 1 108 ? 36.423 39.790 24.521 1.00 39.12 107 ILE B C 1
ATOM 1868 O O . ILE B 1 108 ? 35.207 39.601 24.721 1.00 39.46 107 ILE B O 1
ATOM 1873 N N . ALA B 1 109 ? 37.335 39.610 25.473 1.00 37.32 108 ALA B N 1
ATOM 1874 C CA . ALA B 1 109 ? 36.946 39.196 26.816 1.00 37.12 108 ALA B CA 1
ATOM 1875 C C . ALA B 1 109 ? 38.005 39.573 27.817 1.00 37.31 108 ALA B C 1
ATOM 1876 O O . ALA B 1 109 ? 39.146 39.823 27.437 1.00 38.29 108 ALA B O 1
ATOM 1878 N N . GLY B 1 110 ? 37.612 39.655 29.087 1.00 36.01 109 GLY B N 1
ATOM 1879 C CA . GLY B 1 110 ? 38.550 39.985 30.167 1.00 35.55 109 GLY B CA 1
ATOM 1880 C C . GLY B 1 110 ? 39.689 38.968 30.189 1.00 37.79 109 GLY B C 1
ATOM 1881 O O . GLY B 1 110 ? 40.870 39.334 30.251 1.00 36.56 109 GLY B O 1
ATOM 1882 N N . GLU B 1 111 ? 39.310 37.699 30.148 1.00 35.85 110 GLU B N 1
ATOM 1883 C CA . GLU B 1 111 ? 40.224 36.558 30.105 1.00 36.25 110 GLU B CA 1
ATOM 1884 C C . GLU B 1 111 ? 39.786 35.490 29.099 1.00 35.18 110 GLU B C 1
ATOM 1885 O O . GLU B 1 111 ? 38.597 35.157 28.998 1.00 33.84 110 GLU B O 1
ATOM 1891 N N . ILE B 1 112 ? 40.761 34.921 28.383 1.00 33.08 111 ILE B N 1
ATOM 1892 C CA . ILE B 1 112 ? 40.518 33.825 27.467 1.00 33.59 111 ILE B CA 1
ATOM 1893 C C . ILE B 1 112 ? 41.489 32.689 27.769 1.00 35.79 111 ILE B C 1
ATOM 1894 O O . ILE B 1 112 ? 42.697 32.864 27.654 1.00 33.35 111 ILE B O 1
ATOM 1899 N N . LYS B 1 113 ? 40.971 31.515 28.126 1.00 32.71 112 LYS B N 1
ATOM 1900 C CA . LYS B 1 113 ? 41.835 30.439 28.616 1.00 33.51 112 LYS B CA 1
ATOM 1901 C C . LYS B 1 113 ? 41.524 29.123 27.959 1.00 33.04 112 LYS B C 1
ATOM 1902 O O . LYS B 1 113 ? 40.364 28.864 27.670 1.00 33.79 112 LYS B O 1
ATOM 1908 N N . TYR B 1 114 ? 42.563 28.311 27.722 1.00 31.01 113 TYR B N 1
ATOM 1909 C CA . TYR B 1 114 ? 42.432 26.999 27.050 1.00 32.24 113 TYR B CA 1
ATOM 1910 C C . TYR B 1 114 ? 42.536 25.858 28.061 1.00 32.35 113 TYR B C 1
ATOM 1911 O O . TYR B 1 114 ? 43.407 25.858 28.951 1.00 32.95 113 TYR B O 1
ATOM 1920 N N . PHE B 1 115 ? 41.629 24.884 27.919 1.00 31.35 114 PHE B N 1
ATOM 1921 C CA . PHE B 1 115 ? 41.545 23.746 28.825 1.00 32.82 114 PHE B CA 1
ATOM 1922 C C . PHE B 1 115 ? 41.423 22.478 28.020 1.00 32.92 114 PHE B C 1
ATOM 1923 O O . PHE B 1 115 ? 40.888 22.497 26.905 1.00 33.96 114 PHE B O 1
ATOM 1931 N N . GLU B 1 116 ? 41.871 21.389 28.615 1.00 34.31 115 GLU B N 1
ATOM 1932 C CA . GLU B 1 116 ? 41.626 20.047 28.083 1.00 37.39 115 GLU B CA 1
ATOM 1933 C C . GLU B 1 116 ? 40.575 19.283 28.920 1.00 37.61 115 GLU B C 1
ATOM 1934 O O . GLU B 1 116 ? 40.062 18.277 28.465 1.00 35.01 115 GLU B O 1
ATOM 1937 N N . ASP B 1 117 ? 40.227 19.793 30.103 1.00 37.29 116 ASP B N 1
ATOM 1938 C CA . ASP B 1 117 ? 39.258 19.150 30.997 1.00 37.47 116 ASP B CA 1
ATOM 1939 C C . ASP B 1 117 ? 38.015 20.004 31.097 1.00 35.86 116 ASP B C 1
ATOM 1940 O O . ASP B 1 117 ? 38.114 21.177 31.435 1.00 32.28 116 ASP B O 1
ATOM 1945 N N . GLU B 1 118 ? 36.848 19.404 30.842 1.00 36.02 117 GLU B N 1
ATOM 1946 C CA . GLU B 1 118 ? 35.588 20.154 30.773 1.00 35.84 117 GLU B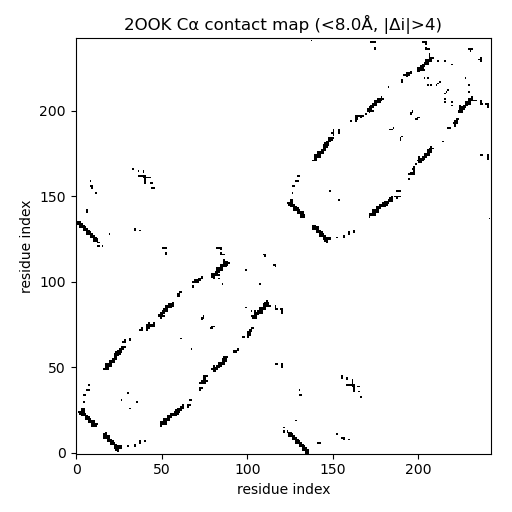 CA 1
ATOM 1947 C C . GLU B 1 118 ? 35.182 20.739 32.118 1.00 36.26 117 GLU B C 1
ATOM 1948 O O . GLU B 1 118 ? 34.723 21.883 32.205 1.00 37.98 117 GLU B O 1
ATOM 1954 N N . ASP B 1 119 ? 35.315 19.919 33.154 1.00 38.29 118 ASP B N 1
ATOM 1955 C CA . ASP B 1 119 ? 34.910 20.283 34.497 1.00 38.65 118 ASP B CA 1
ATOM 1956 C C . ASP B 1 119 ? 35.670 21.500 34.969 1.00 34.43 118 ASP B C 1
ATOM 1957 O O . ASP B 1 119 ? 35.074 22.420 35.511 1.00 35.02 118 ASP B O 1
ATOM 1962 N N . ASP B 1 120 ? 36.979 21.514 34.728 1.00 33.88 119 ASP B N 1
ATOM 1963 C CA . ASP B 1 120 ? 37.827 22.646 35.071 1.00 32.40 119 ASP B CA 1
ATOM 1964 C C . ASP B 1 120 ? 37.455 23.917 34.287 1.00 34.64 119 ASP B C 1
ATOM 1965 O O . ASP B 1 120 ? 37.511 25.029 34.831 1.00 32.19 119 ASP B O 1
ATOM 1970 N N . ALA B 1 121 ? 37.137 23.753 32.997 1.00 33.16 120 ALA B N 1
ATOM 1971 C CA . ALA B 1 121 ? 36.743 24.892 32.163 1.00 33.19 120 ALA B CA 1
ATOM 1972 C C . ALA B 1 121 ? 35.491 25.540 32.724 1.00 32.99 120 ALA B C 1
ATOM 1973 O O . ALA B 1 121 ? 35.441 26.744 32.893 1.00 35.31 120 ALA B O 1
ATOM 1975 N N . LEU B 1 122 ? 34.516 24.718 33.081 1.00 34.70 121 LEU B N 1
ATOM 1976 C CA . LEU B 1 122 ? 33.220 25.208 33.539 1.00 35.17 121 LEU B CA 1
ATOM 1977 C C . LEU B 1 122 ? 33.315 25.840 34.909 1.00 35.10 121 LEU B C 1
ATOM 1978 O O . LEU B 1 122 ? 32.692 26.857 35.160 1.00 36.07 121 LEU B O 1
ATOM 1983 N N . LYS B 1 123 ? 34.099 25.234 35.795 1.00 36.32 122 LYS B N 1
ATOM 1984 C CA . LYS B 1 123 ? 34.358 25.814 37.116 1.00 35.13 122 LYS B CA 1
ATOM 1985 C C . LYS B 1 123 ? 35.020 27.172 37.000 1.00 33.14 122 LYS B C 1
ATOM 1986 O O . LYS B 1 123 ? 34.675 28.106 37.722 1.00 36.59 122 LYS B O 1
ATOM 1992 N N . TRP B 1 124 ? 35.975 27.288 36.091 1.00 33.95 123 TRP B N 1
ATOM 1993 C CA . TRP B 1 124 ? 36.681 28.547 35.891 1.00 34.16 123 TRP B CA 1
ATOM 1994 C C . TRP B 1 124 ? 35.727 29.640 35.373 1.00 35.61 123 TRP B C 1
ATOM 1995 O O . TRP B 1 124 ? 35.806 30.799 35.780 1.00 32.80 123 TRP B O 1
ATOM 2006 N N . LEU B 1 125 ? 34.805 29.261 34.504 1.00 37.30 124 LEU B N 1
ATOM 2007 C CA . LEU B 1 125 ? 33.801 30.208 34.006 1.00 40.41 124 LEU B CA 1
ATOM 2008 C C . LEU B 1 125 ? 32.856 30.758 35.059 1.00 42.04 124 LEU B C 1
ATOM 2009 O O . LEU B 1 125 ? 32.412 31.893 34.933 1.00 43.84 124 LEU B O 1
ATOM 2014 N N . ARG B 1 126 ? 32.507 29.947 36.054 1.00 43.62 125 ARG B N 1
ATOM 2015 C CA . ARG B 1 126 ? 31.507 30.345 37.061 1.00 46.61 125 ARG B CA 1
ATOM 2016 C C . ARG B 1 126 ? 32.124 30.909 38.345 1.00 47.85 125 ARG B C 1
ATOM 2017 O O . ARG B 1 126 ? 31.409 31.257 39.271 1.00 49.96 125 ARG B O 1
ATOM 2021 N N . TYR B 1 127 ? 33.451 31.035 38.368 1.00 50.26 126 TYR B N 1
ATOM 2022 C CA . TYR B 1 127 ? 34.179 31.661 39.471 1.00 52.55 126 TYR B CA 1
ATOM 2023 C C . TYR B 1 127 ? 34.361 33.136 39.125 1.00 54.98 126 TYR B C 1
ATOM 2024 O O . TYR B 1 127 ? 35.095 33.474 38.191 1.00 56.75 126 TYR B O 1
#

Sequence (243 aa):
DKKHGLSSIGINRIESVFFFVTTLKAIIGTLTHEDYLVITPLEGALSQVDQPKVSLFLDATELDGWDLRAAWDDLKLGLKHKSEEFEERVAILGNKDWQEWAAKIGSWFIAGEIKYFEDEDDALKWLRYKKKHGLLSIGINRIESVFFVTLLKAIGTLTHEDYLVITPLLEGALSQVDQPKVSLFLDATELDGWDDLRAAWDDLKLGLKSEFERVAILGNKDWQEWAAKIGSWFIAGEIKYFEDEDDALKWLRY

InterPro 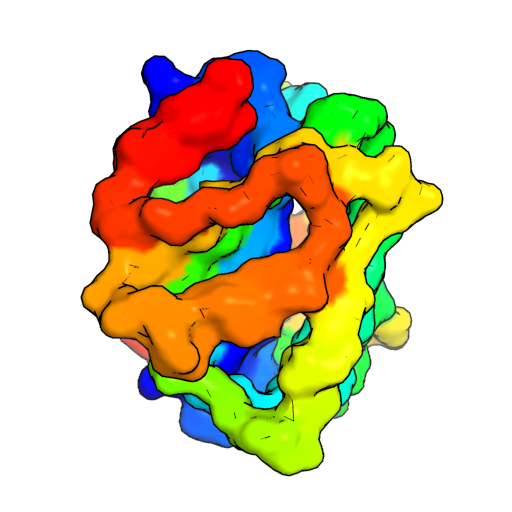domains:
  IPR021866 SpoIIAA-like [PF11964] (21-125)
  IPR036513 STAS domain superfamily [SSF52091] (1-124)
  IPR038396 SpoIIAA-like superfamily [G3DSA:3.40.50.10600] (1-126)

Nearest PDB structures (foldseek):
  2ook-assembly1_A  TM=1.008E+00  e=1.403E-24  Shewanella frigidimarina NCIMB 400
  2ook-assembly1_B  TM=9.625E-01  e=1.007E-19  Shewanella frigidimarina NCIMB 400
  2q3l-assembly2_A-2  TM=7.308E-01  e=1.056E-09  Shewanella loihica PV-4
  2q3l-assembly2_B  TM=7.483E-01  e=6.607E-09  Shewanella loihica PV-4
  4wa0-assembly1_A  TM=2.372E-01  e=3.194E+00  Caldicellulosiruptor kronotskyensis 2002

Secondary structure (DSSP, 8-state):
--EEEEEEEEEEETTEEEEEEEEEEEE-HHHHHHH---HHHHTT---SS--EEEEEEEEEEE-TT-GGGG-----TTS--EEEEEEE--SS--TTTTTGGGG--EEEEEEES-HHHHHHHHH-/-EEEEEEEEEEETTEEEEEEEEEEEE-HHHHHHH---HHHHTT---SS--EEEE-TTEEEE-TTSGGGG--------EEEEEEE-SS-HHHHHHHHHTT--EEEEEEES-HHHHHHHHH-

Solvent-accessible surface area: 11469 Å² total